Protein AF-A0A535QJZ4-F1 (afdb_monomer_lite)

Radius of gyration: 17.64 Å; chains: 1; bounding box: 44×34×49 Å

Secondary structure (DSSP, 8-state):
-HHHHHHHHHHHHHH-HHHHHHHHH-HHHHHTTS---HHHHHHHHSTT-EEEETTTEEEEE---SHHHHHHHHHTT--EEEE-SSS----GGGGGSEEEE---PPPTTTS-PPPPHHHHHHHHHHHHHHHHTT--EEEEESSSSHHHHHHHHHHHHHTT--HHHHHHHHHHHSTT-S-SHHHHHHHHHHHHHHTTT-PPP----

Structure (mmCIF, N/CA/C/O backbone):
data_AF-A0A535QJZ4-F1
#
_entry.id   AF-A0A535QJZ4-F1
#
loop_
_atom_site.group_PDB
_atom_site.id
_atom_site.type_symbol
_atom_site.label_atom_id
_atom_site.label_alt_id
_atom_site.label_comp_id
_atom_site.label_asym_id
_atom_site.label_entity_id
_atom_site.label_seq_id
_atom_site.pdbx_PDB_ins_code
_atom_site.Cartn_x
_atom_site.Cartn_y
_atom_site.Cartn_z
_atom_site.occupancy
_atom_site.B_iso_or_equiv
_atom_site.auth_seq_id
_atom_site.auth_comp_id
_atom_site.auth_asym_id
_atom_site.auth_atom_id
_atom_site.pdbx_PDB_model_num
ATOM 1 N N . MET A 1 1 ? -0.412 -17.606 -25.429 1.00 49.12 1 MET A N 1
ATOM 2 C CA . MET A 1 1 ? 1.041 -17.884 -25.470 1.00 49.12 1 MET A CA 1
ATOM 3 C C . MET A 1 1 ? 1.863 -16.915 -24.596 1.00 49.12 1 MET A C 1
ATOM 5 O O . MET A 1 1 ? 3.079 -17.018 -24.611 1.00 49.12 1 MET A O 1
ATOM 9 N N . SER A 1 2 ? 1.248 -16.051 -23.767 1.00 57.81 2 SER A N 1
ATOM 10 C CA . SER A 1 2 ? 1.956 -15.009 -22.990 1.00 57.81 2 SER A CA 1
ATOM 11 C C . SER A 1 2 ? 2.653 -15.505 -21.708 1.00 57.81 2 SER A C 1
ATOM 13 O O . SER A 1 2 ? 3.676 -14.960 -21.296 1.00 57.81 2 SER A O 1
ATOM 15 N N . GLY A 1 3 ? 2.167 -16.602 -21.112 1.00 65.38 3 GLY A N 1
ATOM 16 C CA . GLY A 1 3 ? 2.659 -17.083 -19.817 1.00 65.38 3 GLY A CA 1
ATOM 17 C C . GLY A 1 3 ? 4.123 -17.544 -19.794 1.00 65.38 3 GLY A C 1
ATOM 18 O O . GLY A 1 3 ? 4.751 -17.471 -18.742 1.00 65.38 3 GLY A O 1
ATOM 19 N N . SER A 1 4 ? 4.703 -17.987 -20.919 1.00 80.69 4 SER A N 1
ATOM 20 C CA . SER A 1 4 ? 6.109 -18.429 -20.954 1.00 80.69 4 SER A CA 1
ATOM 21 C C . SER A 1 4 ? 7.089 -17.254 -20.948 1.00 80.69 4 SER A C 1
ATOM 23 O O . SER A 1 4 ? 8.064 -17.280 -20.199 1.00 80.69 4 SER A O 1
ATOM 25 N N . VAL A 1 5 ? 6.800 -16.198 -21.718 1.00 89.12 5 VAL A N 1
ATOM 26 C CA . VAL A 1 5 ? 7.641 -14.991 -21.821 1.00 89.12 5 VAL A CA 1
ATOM 27 C C . VAL A 1 5 ? 7.692 -14.254 -20.484 1.00 89.12 5 VAL A C 1
ATOM 29 O O . VAL A 1 5 ? 8.757 -13.825 -20.041 1.00 89.12 5 VAL A O 1
ATOM 32 N N . PHE A 1 6 ? 6.551 -14.152 -19.801 1.00 90.00 6 PHE A N 1
ATOM 33 C CA . PHE A 1 6 ? 6.467 -13.527 -18.485 1.00 90.00 6 PHE A CA 1
ATOM 34 C C . PHE A 1 6 ? 7.336 -14.234 -17.432 1.00 90.00 6 PHE A C 1
ATOM 36 O O . PHE A 1 6 ? 8.078 -13.579 -16.694 1.00 90.00 6 PHE A O 1
ATOM 43 N N . GLN A 1 7 ? 7.281 -15.570 -17.372 1.00 90.19 7 GLN A N 1
ATOM 44 C CA . GLN A 1 7 ? 8.080 -16.345 -16.416 1.00 90.19 7 GLN A CA 1
ATOM 45 C C . GLN A 1 7 ? 9.576 -16.277 -16.731 1.00 90.19 7 GLN A C 1
ATOM 47 O O . GLN A 1 7 ? 10.389 -16.104 -15.821 1.00 90.19 7 GLN A O 1
ATOM 52 N N . GLU A 1 8 ? 9.945 -16.336 -18.013 1.00 91.44 8 GLU A N 1
ATOM 53 C CA . GLU A 1 8 ? 11.333 -16.164 -18.439 1.00 91.44 8 GLU A CA 1
ATOM 54 C C . GLU A 1 8 ? 11.870 -14.785 -18.035 1.00 91.44 8 GLU A C 1
ATOM 56 O O . GLU A 1 8 ? 12.947 -14.682 -17.447 1.00 91.44 8 GLU A O 1
ATOM 61 N N . LEU A 1 9 ? 11.107 -13.716 -18.273 1.00 91.75 9 LEU A N 1
ATOM 62 C CA . LEU A 1 9 ? 11.499 -12.362 -17.884 1.00 91.75 9 LEU A CA 1
ATOM 63 C C . LEU A 1 9 ? 11.679 -12.207 -16.377 1.00 91.75 9 LEU A C 1
ATOM 65 O O . LEU A 1 9 ? 12.650 -11.583 -15.945 1.00 91.75 9 LEU A O 1
ATOM 69 N N . LYS A 1 10 ? 10.790 -12.798 -15.570 1.00 89.31 10 LYS A N 1
ATOM 70 C CA . LYS A 1 10 ? 10.936 -12.811 -14.108 1.00 89.31 10 LYS A CA 1
ATOM 71 C C . LYS A 1 10 ? 12.220 -13.507 -13.670 1.00 89.31 10 LYS A C 1
ATOM 73 O O . LYS A 1 10 ? 12.937 -12.980 -12.821 1.00 89.31 10 LYS A O 1
ATOM 78 N N . MET A 1 11 ? 12.537 -14.649 -14.274 1.00 91.19 11 MET A N 1
ATOM 79 C CA . MET A 1 11 ? 13.778 -15.375 -14.004 1.00 91.19 11 MET A CA 1
ATOM 80 C C . MET A 1 11 ? 15.005 -14.548 -14.414 1.00 91.19 11 MET A C 1
ATOM 82 O O . MET A 1 11 ? 15.942 -14.373 -13.635 1.00 91.19 11 MET A O 1
ATOM 86 N N . ARG A 1 12 ? 14.981 -13.954 -15.611 1.00 92.00 12 ARG A N 1
ATOM 87 C CA . ARG A 1 12 ? 16.067 -13.103 -16.111 1.00 92.00 12 ARG A CA 1
ATOM 88 C C . ARG A 1 12 ? 16.263 -11.849 -15.269 1.00 92.00 12 ARG A C 1
ATOM 90 O O . ARG A 1 12 ? 17.400 -11.472 -15.038 1.00 92.00 12 ARG A O 1
ATOM 97 N N . ALA A 1 13 ? 15.210 -11.227 -14.747 1.00 90.31 13 ALA A N 1
ATOM 98 C CA . ALA A 1 13 ? 15.346 -10.072 -13.856 1.00 90.31 13 ALA A CA 1
ATOM 99 C C . ALA A 1 13 ? 16.157 -10.394 -12.580 1.00 90.31 13 ALA A C 1
ATOM 101 O O . ALA A 1 13 ? 16.856 -9.527 -12.045 1.00 90.31 13 ALA A O 1
ATOM 102 N N . GLN A 1 14 ? 16.106 -11.649 -12.116 1.00 89.12 14 GLN A N 1
ATOM 103 C CA . GLN A 1 14 ? 16.897 -12.127 -10.979 1.00 89.12 14 GLN A CA 1
ATOM 104 C C . GLN A 1 14 ? 18.351 -12.407 -11.383 1.00 89.12 14 GLN A C 1
ATOM 106 O O . GLN A 1 14 ? 19.275 -11.965 -10.698 1.00 89.12 14 GLN A O 1
ATOM 111 N N . LEU A 1 15 ? 18.559 -13.085 -12.514 1.00 92.50 15 LEU A N 1
ATOM 112 C CA . LEU A 1 15 ? 19.866 -13.621 -12.915 1.00 92.50 15 LEU A CA 1
ATOM 113 C C . LEU A 1 15 ? 20.719 -12.667 -13.768 1.00 92.50 15 LEU A C 1
ATOM 115 O O . LEU A 1 15 ? 21.942 -12.730 -13.706 1.00 92.50 15 LEU A O 1
ATOM 119 N N . ASP A 1 16 ? 20.098 -11.780 -14.548 1.00 95.25 16 ASP A N 1
ATOM 120 C CA . ASP A 1 16 ? 20.746 -10.904 -15.530 1.00 95.25 16 ASP A CA 1
ATOM 121 C C . ASP A 1 16 ? 20.774 -9.441 -15.028 1.00 95.25 16 ASP A C 1
ATOM 123 O O . ASP A 1 16 ? 19.743 -8.751 -15.010 1.00 95.25 16 ASP A O 1
ATOM 127 N N . PRO A 1 17 ? 21.953 -8.913 -14.63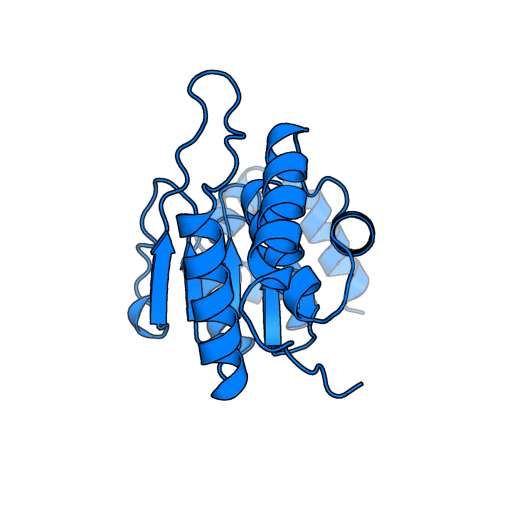7 1.00 93.62 17 PRO A N 1
ATOM 128 C CA . PRO A 1 17 ? 22.091 -7.537 -14.161 1.00 93.62 17 PRO A CA 1
ATOM 129 C C . PRO A 1 17 ? 21.729 -6.473 -15.205 1.00 93.62 17 PRO A C 1
ATOM 131 O O . PRO A 1 17 ? 21.396 -5.345 -14.840 1.00 93.62 17 PRO A O 1
ATOM 134 N N . VAL A 1 18 ? 21.813 -6.780 -16.504 1.00 94.81 18 VAL A N 1
ATOM 135 C CA . VAL A 1 18 ? 21.413 -5.847 -17.566 1.00 94.81 18 VAL A CA 1
ATOM 136 C C . VAL A 1 18 ? 19.899 -5.713 -17.577 1.00 94.81 18 VAL A C 1
ATOM 138 O O . VAL A 1 18 ? 19.400 -4.590 -17.533 1.00 94.81 18 VAL A O 1
ATOM 141 N N . VAL A 1 19 ? 19.172 -6.833 -17.565 1.00 93.62 19 VAL A N 1
ATOM 142 C CA . VAL A 1 19 ? 17.700 -6.833 -17.495 1.00 93.62 19 VAL A CA 1
ATOM 143 C C . VAL A 1 19 ? 17.226 -6.098 -16.244 1.00 93.62 19 VAL A C 1
ATOM 145 O O . VAL A 1 19 ? 16.377 -5.214 -16.337 1.00 93.62 19 VAL A O 1
ATOM 148 N N . ARG A 1 20 ? 17.837 -6.378 -15.088 1.00 93.25 20 ARG A N 1
ATOM 149 C CA . ARG A 1 20 ? 17.513 -5.704 -13.823 1.00 93.25 20 ARG A CA 1
ATOM 150 C C . ARG A 1 20 ? 17.698 -4.188 -13.893 1.00 93.25 20 ARG A C 1
ATOM 152 O O . ARG A 1 20 ? 16.821 -3.450 -13.459 1.00 93.25 20 ARG A O 1
ATOM 159 N N . ARG A 1 21 ? 18.814 -3.715 -14.463 1.00 93.56 21 ARG A N 1
ATOM 160 C CA . ARG A 1 21 ? 19.070 -2.273 -14.631 1.00 93.56 21 ARG A CA 1
ATOM 161 C C . ARG A 1 21 ? 18.058 -1.609 -15.559 1.00 93.56 21 ARG A C 1
ATOM 163 O O . ARG A 1 21 ? 17.610 -0.512 -15.255 1.00 93.56 21 ARG A O 1
ATOM 170 N N . LYS A 1 22 ? 17.672 -2.269 -16.654 1.00 94.44 22 LYS A N 1
ATOM 171 C CA . LYS A 1 22 ? 16.646 -1.747 -17.570 1.00 94.44 22 LYS A CA 1
ATOM 172 C C . LYS A 1 22 ? 15.279 -1.646 -16.894 1.00 94.44 22 LYS A C 1
ATOM 174 O O . LYS A 1 22 ? 14.633 -0.613 -17.001 1.00 94.44 22 LYS A O 1
ATOM 179 N N . LEU A 1 23 ? 14.879 -2.676 -16.147 1.00 93.31 23 LEU A N 1
ATOM 180 C CA . LEU A 1 23 ? 13.628 -2.674 -15.382 1.00 93.31 23 LEU A CA 1
ATOM 181 C C . LEU A 1 23 ? 13.609 -1.639 -14.251 1.00 93.31 23 LEU A C 1
ATOM 183 O O . LEU A 1 23 ? 12.548 -1.127 -13.925 1.00 93.31 23 LEU A O 1
ATOM 187 N N . ALA A 1 24 ? 14.760 -1.313 -13.666 1.00 89.88 24 ALA A N 1
ATOM 188 C CA . ALA A 1 24 ? 14.852 -0.266 -12.652 1.00 89.88 24 ALA A CA 1
ATOM 189 C C . ALA A 1 24 ? 14.821 1.157 -13.240 1.00 89.88 24 ALA A C 1
ATOM 191 O O . ALA A 1 24 ? 14.482 2.090 -12.523 1.00 89.88 24 ALA A O 1
ATOM 192 N N . ALA A 1 25 ? 15.195 1.332 -14.511 1.00 91.19 25 ALA A N 1
ATOM 193 C CA . ALA A 1 25 ? 15.325 2.648 -15.136 1.00 91.19 25 ALA A CA 1
ATOM 194 C C . ALA A 1 25 ? 14.136 3.027 -16.037 1.00 91.19 25 ALA A C 1
ATOM 196 O O . ALA A 1 25 ? 13.722 4.179 -16.030 1.00 91.19 25 ALA A O 1
ATOM 197 N N . TYR A 1 26 ? 13.614 2.086 -16.829 1.00 93.06 26 TYR A N 1
ATOM 198 C CA . TYR A 1 26 ? 12.569 2.328 -17.837 1.00 93.06 26 TYR A CA 1
ATOM 199 C C . TYR A 1 26 ? 11.754 1.049 -18.124 1.00 93.06 26 TYR A C 1
ATOM 201 O O . TYR A 1 26 ? 11.782 0.513 -19.242 1.00 93.06 26 TYR A O 1
ATOM 209 N N . PRO A 1 27 ? 11.072 0.468 -17.119 1.00 94.44 27 PRO A N 1
ATOM 210 C CA . PRO A 1 27 ? 10.454 -0.844 -17.262 1.00 94.44 27 PRO A CA 1
ATOM 211 C C . PRO A 1 27 ? 9.425 -0.930 -18.397 1.00 94.44 27 PRO A C 1
ATOM 213 O O . PRO A 1 27 ? 9.482 -1.895 -19.152 1.00 94.44 27 PRO A O 1
ATOM 216 N N . LEU A 1 28 ? 8.535 0.044 -18.604 1.00 95.56 28 LEU A N 1
ATOM 217 C CA . LEU A 1 28 ? 7.536 -0.011 -19.680 1.00 95.56 28 LEU A CA 1
ATOM 218 C C . LEU A 1 28 ? 8.183 0.041 -21.066 1.00 95.56 28 LEU A C 1
ATOM 220 O O . LEU A 1 28 ? 7.820 -0.755 -21.934 1.00 95.56 28 LEU A O 1
ATOM 224 N N . GLN A 1 29 ? 9.178 0.911 -21.265 1.00 96.06 29 GLN A N 1
ATOM 225 C CA . GLN A 1 29 ? 9.926 0.974 -22.525 1.00 96.06 29 GLN A CA 1
ATOM 226 C C . GLN A 1 29 ? 10.652 -0.346 -22.805 1.00 96.06 29 GLN A C 1
ATOM 228 O O . GLN A 1 29 ? 10.655 -0.841 -23.932 1.00 96.06 29 GLN A O 1
ATOM 233 N N . PHE A 1 30 ? 11.265 -0.944 -21.781 1.00 95.62 30 PHE A N 1
ATOM 234 C CA . PHE A 1 30 ? 11.939 -2.228 -21.927 1.00 95.62 30 PHE A CA 1
ATOM 235 C C . PHE A 1 30 ? 10.949 -3.357 -22.246 1.00 95.62 30 PHE A C 1
ATOM 237 O O . PHE A 1 30 ? 11.184 -4.136 -23.174 1.00 95.62 30 PHE A O 1
ATOM 244 N N . LEU A 1 31 ? 9.828 -3.412 -21.521 1.00 95.56 31 LEU A N 1
ATOM 245 C CA . LEU A 1 31 ? 8.786 -4.429 -21.660 1.00 95.56 31 LEU A CA 1
ATOM 246 C C . LEU A 1 31 ? 7.986 -4.308 -22.965 1.00 95.56 31 LEU A C 1
ATOM 248 O O . LEU A 1 31 ? 7.346 -5.276 -23.366 1.00 95.56 31 LEU A O 1
ATOM 252 N N . ALA A 1 32 ? 8.037 -3.167 -23.660 1.00 94.31 32 ALA A N 1
ATOM 253 C CA . ALA A 1 32 ? 7.413 -2.988 -24.974 1.00 94.31 32 ALA A CA 1
ATOM 254 C C . ALA A 1 32 ? 7.974 -3.936 -26.052 1.00 94.31 32 ALA A C 1
ATOM 256 O O . ALA A 1 32 ? 7.303 -4.193 -27.046 1.00 94.31 32 ALA A O 1
ATOM 257 N N . ASN A 1 33 ? 9.172 -4.491 -25.839 1.00 93.62 33 ASN A N 1
ATOM 258 C CA . ASN A 1 33 ? 9.803 -5.453 -26.748 1.00 93.62 33 ASN A CA 1
ATOM 259 C C . ASN A 1 33 ? 9.307 -6.898 -26.558 1.00 93.62 33 ASN A C 1
ATOM 261 O O . ASN A 1 33 ? 9.819 -7.808 -27.206 1.00 93.62 33 ASN A O 1
ATOM 265 N N . PHE A 1 34 ? 8.359 -7.122 -25.647 1.00 93.50 34 PHE A N 1
ATOM 266 C CA . PHE A 1 34 ? 7.855 -8.442 -25.292 1.00 93.50 34 PHE A CA 1
ATOM 267 C C . PHE A 1 34 ? 6.333 -8.483 -25.447 1.00 93.50 34 PHE A C 1
ATOM 269 O O . PHE A 1 34 ? 5.635 -7.526 -25.098 1.00 93.50 34 PHE A O 1
ATOM 276 N N . ASP A 1 35 ? 5.821 -9.609 -25.944 1.00 94.00 35 ASP A N 1
ATOM 277 C CA . ASP A 1 35 ? 4.384 -9.874 -26.040 1.00 94.00 35 ASP A CA 1
ATOM 278 C C . ASP A 1 35 ? 3.820 -10.206 -24.650 1.00 94.00 35 ASP A C 1
ATOM 280 O O . ASP A 1 35 ? 3.748 -11.362 -24.232 1.00 94.00 35 ASP A O 1
ATOM 284 N N . LEU A 1 36 ? 3.518 -9.148 -23.897 1.00 94.50 36 LEU A N 1
ATOM 285 C CA . LEU A 1 36 ? 2.963 -9.199 -22.550 1.00 94.50 36 LEU A CA 1
ATOM 286 C C . LEU A 1 36 ? 1.646 -8.430 -22.502 1.00 94.50 36 LEU A C 1
ATOM 288 O O . LEU A 1 36 ? 1.552 -7.291 -22.978 1.00 94.50 36 LEU A O 1
ATOM 292 N N . SER A 1 37 ? 0.666 -9.024 -21.833 1.00 95.12 37 SER A N 1
ATOM 293 C CA . SER A 1 37 ? -0.566 -8.354 -21.429 1.00 95.12 37 SER A CA 1
ATOM 294 C C . SER A 1 37 ? -0.288 -7.181 -20.484 1.00 95.12 37 SER A C 1
ATOM 296 O O . SER A 1 37 ? 0.787 -7.057 -19.885 1.00 95.12 37 SER A O 1
ATOM 298 N N . PHE A 1 38 ? -1.288 -6.314 -20.316 1.00 94.62 38 PHE A N 1
ATOM 299 C CA . PHE A 1 38 ? -1.223 -5.236 -19.332 1.00 94.62 38 PHE A CA 1
ATOM 300 C C . PHE A 1 38 ? -0.954 -5.772 -17.917 1.00 94.62 38 PHE A C 1
ATOM 302 O O . PHE A 1 38 ? -0.065 -5.266 -17.236 1.00 94.62 38 PHE A O 1
ATOM 309 N N . ASP A 1 39 ? -1.645 -6.838 -17.505 1.00 94.00 39 ASP A N 1
ATOM 310 C CA . ASP A 1 39 ? -1.507 -7.401 -16.159 1.00 94.00 39 ASP A CA 1
ATOM 311 C C . ASP A 1 39 ? -0.117 -7.982 -15.893 1.00 94.00 39 ASP A C 1
ATOM 313 O O . ASP A 1 39 ? 0.417 -7.827 -14.791 1.00 94.00 39 ASP A O 1
ATOM 317 N N . GLU A 1 40 ? 0.494 -8.616 -16.895 1.00 95.25 40 GLU A N 1
ATOM 318 C CA . GLU A 1 40 ? 1.872 -9.109 -16.816 1.00 95.25 40 GLU A CA 1
ATOM 319 C C . GLU A 1 40 ? 2.863 -7.941 -16.685 1.00 95.25 40 GLU A C 1
ATOM 321 O O . GLU A 1 40 ? 3.737 -7.970 -15.816 1.00 95.25 40 GLU A O 1
ATOM 326 N N . LYS A 1 41 ? 2.700 -6.865 -17.469 1.00 95.69 41 LYS A N 1
ATOM 327 C CA . LYS A 1 41 ? 3.533 -5.655 -17.333 1.00 95.69 41 LYS A CA 1
ATOM 328 C C . LYS A 1 41 ? 3.353 -5.006 -15.961 1.00 95.69 41 LYS A C 1
ATOM 330 O O . LYS A 1 41 ? 4.343 -4.727 -15.287 1.00 95.69 41 LYS A O 1
ATOM 335 N N . ARG A 1 42 ? 2.109 -4.844 -15.501 1.00 95.69 42 ARG A N 1
ATOM 336 C CA . ARG A 1 42 ? 1.770 -4.302 -14.177 1.00 95.69 42 ARG A CA 1
ATOM 337 C C . ARG A 1 42 ? 2.427 -5.104 -13.056 1.00 95.69 42 ARG A C 1
ATOM 339 O O . ARG A 1 42 ? 2.969 -4.506 -12.138 1.00 95.69 42 ARG A O 1
ATOM 346 N N . GLN A 1 43 ? 2.438 -6.436 -13.129 1.00 94.62 43 GLN A N 1
ATOM 347 C CA . GLN A 1 43 ? 3.102 -7.274 -12.120 1.00 94.62 43 GLN A CA 1
ATOM 348 C C . GLN A 1 43 ? 4.616 -7.051 -12.023 1.00 94.62 43 GLN A C 1
ATOM 350 O O . GLN A 1 43 ? 5.192 -7.298 -10.963 1.00 94.62 43 GLN A O 1
ATOM 355 N N . ILE A 1 44 ? 5.263 -6.641 -13.116 1.00 94.06 44 ILE A N 1
ATOM 356 C CA . ILE A 1 44 ? 6.699 -6.339 -13.136 1.00 94.06 44 ILE A CA 1
ATOM 357 C C . ILE A 1 44 ? 6.955 -4.910 -12.656 1.00 94.06 44 ILE A C 1
ATOM 359 O O . ILE A 1 44 ? 7.866 -4.696 -11.864 1.00 94.06 44 ILE A O 1
ATOM 363 N N . VAL A 1 45 ? 6.154 -3.950 -13.123 1.00 95.81 45 VAL A N 1
ATOM 364 C CA . VAL A 1 45 ? 6.311 -2.519 -12.811 1.00 95.81 45 VAL A CA 1
ATOM 365 C C . VAL A 1 45 ? 5.894 -2.198 -11.371 1.00 95.81 45 VAL A C 1
ATOM 367 O O . VAL A 1 45 ? 6.548 -1.405 -10.702 1.00 95.81 45 VAL A O 1
ATOM 370 N N . LEU A 1 46 ? 4.825 -2.831 -10.879 1.00 96.19 46 LEU A N 1
ATOM 371 C CA . LEU A 1 46 ? 4.283 -2.677 -9.527 1.00 96.19 46 LEU A CA 1
ATOM 372 C C . LEU A 1 46 ? 4.387 -4.001 -8.749 1.00 96.19 46 LEU A C 1
ATOM 374 O O . LEU A 1 46 ? 3.368 -4.651 -8.469 1.00 96.19 46 LEU A O 1
ATOM 378 N N . PRO A 1 47 ? 5.608 -4.446 -8.398 1.00 92.62 47 PRO A N 1
ATOM 379 C CA . PRO A 1 47 ? 5.780 -5.677 -7.645 1.00 92.62 47 PRO A CA 1
ATOM 380 C C . PRO A 1 47 ? 5.073 -5.563 -6.290 1.00 92.62 47 PRO A C 1
ATOM 382 O O . PRO A 1 47 ? 5.133 -4.536 -5.619 1.00 92.62 47 PRO A O 1
ATOM 385 N N . HIS A 1 48 ? 4.398 -6.636 -5.877 1.00 94.62 48 HIS A N 1
ATOM 386 C CA . HIS A 1 48 ? 3.623 -6.689 -4.631 1.00 94.62 48 HIS A CA 1
ATOM 387 C C . HIS A 1 48 ? 2.500 -5.643 -4.510 1.00 94.62 48 HIS A C 1
ATOM 389 O O . HIS A 1 48 ? 2.058 -5.363 -3.395 1.00 94.62 48 HIS A O 1
ATOM 395 N N . PHE A 1 49 ? 1.994 -5.088 -5.614 1.00 97.69 49 PHE A N 1
ATOM 396 C CA . PHE A 1 49 ? 0.707 -4.393 -5.601 1.00 97.69 49 PHE A CA 1
ATOM 397 C C . PHE A 1 49 ? -0.434 -5.393 -5.389 1.00 97.69 49 PHE A C 1
ATOM 399 O O . PHE A 1 49 ? -0.506 -6.403 -6.099 1.00 97.69 49 PHE A O 1
ATOM 406 N N . SER A 1 50 ? -1.357 -5.080 -4.480 1.00 97.50 50 SER A N 1
ATOM 407 C CA . SER A 1 50 ? -2.633 -5.791 -4.349 1.00 97.50 50 SER A CA 1
ATOM 408 C C . SER A 1 50 ? -3.780 -4.822 -4.101 1.00 97.50 50 SER A C 1
ATOM 410 O O . SER A 1 50 ? -3.651 -3.904 -3.287 1.00 97.50 50 SER A O 1
ATOM 412 N N . TRP A 1 51 ? -4.926 -5.090 -4.717 1.00 98.12 51 TRP A N 1
ATOM 413 C CA . TRP A 1 51 ? -6.188 -4.545 -4.241 1.00 98.12 51 TRP A CA 1
ATOM 414 C C . TRP A 1 51 ? -6.541 -5.175 -2.893 1.00 98.12 51 TRP A C 1
ATOM 416 O O . TRP A 1 51 ? -6.435 -6.384 -2.716 1.00 98.12 51 TRP A O 1
ATOM 426 N N . ILE A 1 52 ? -6.902 -4.328 -1.936 1.00 97.62 52 ILE A N 1
ATOM 427 C CA . ILE A 1 52 ? -7.530 -4.691 -0.663 1.00 97.62 52 ILE A CA 1
ATOM 428 C C . ILE A 1 52 ? -9.045 -4.724 -0.851 1.00 97.62 52 ILE A C 1
ATOM 430 O O . ILE A 1 52 ? -9.704 -5.670 -0.441 1.00 97.62 52 ILE A O 1
ATOM 434 N N . LEU A 1 53 ? -9.568 -3.691 -1.512 1.00 97.00 53 LEU A N 1
ATOM 435 C CA . LEU A 1 53 ? -10.920 -3.629 -2.047 1.00 97.00 53 LEU A CA 1
ATOM 436 C C . LEU A 1 53 ? -10.785 -3.360 -3.545 1.00 97.00 53 LEU A C 1
ATOM 438 O O . LEU A 1 53 ? -10.178 -2.355 -3.928 1.00 97.00 53 LEU A O 1
ATOM 442 N N . GLU A 1 54 ? -11.293 -4.273 -4.372 1.00 97.25 54 GLU A N 1
ATOM 443 C CA . GLU A 1 54 ? -11.105 -4.247 -5.828 1.00 97.25 54 GLU A CA 1
ATOM 444 C C . GLU A 1 54 ? -11.534 -2.899 -6.423 1.00 97.25 54 GLU A C 1
ATOM 446 O O . GLU A 1 54 ? -12.637 -2.419 -6.170 1.00 97.25 54 GLU A O 1
ATOM 451 N N . GLY A 1 55 ? -10.627 -2.257 -7.166 1.00 97.62 55 GLY A N 1
ATOM 452 C CA . GLY A 1 55 ? -10.856 -0.948 -7.785 1.00 97.62 55 GLY A CA 1
ATOM 453 C C . GLY A 1 55 ? -11.020 0.232 -6.817 1.00 97.62 55 GLY A C 1
ATOM 454 O O . GLY A 1 55 ? -11.278 1.340 -7.276 1.00 97.62 55 GLY A O 1
ATOM 455 N N . MET A 1 56 ? -10.877 0.035 -5.502 1.00 98.25 56 MET A N 1
ATOM 456 C CA . MET A 1 56 ? -11.156 1.060 -4.487 1.00 98.25 56 MET A CA 1
ATOM 457 C C . MET A 1 56 ? -9.951 1.363 -3.601 1.00 98.25 56 MET A C 1
ATOM 459 O O . MET A 1 56 ? -9.554 2.516 -3.472 1.00 98.25 56 MET A O 1
ATOM 463 N N . LEU A 1 57 ? -9.360 0.348 -2.974 1.00 98.75 57 LEU A N 1
ATOM 464 C CA . LEU A 1 57 ? -8.264 0.519 -2.023 1.00 98.75 57 LEU A CA 1
ATOM 465 C C . LEU A 1 57 ? -7.175 -0.492 -2.335 1.00 98.75 57 LEU A C 1
ATOM 467 O O . LEU A 1 57 ? -7.446 -1.689 -2.343 1.00 98.75 57 LEU A O 1
ATOM 471 N N . ALA A 1 58 ? -5.949 -0.033 -2.547 1.00 98.75 58 ALA A N 1
ATOM 472 C CA . ALA A 1 58 ? -4.804 -0.889 -2.818 1.00 98.75 58 ALA A CA 1
ATOM 473 C C . ALA A 1 58 ? -3.607 -0.584 -1.910 1.00 98.75 58 ALA A C 1
ATOM 475 O O . ALA A 1 58 ? -3.508 0.464 -1.270 1.00 98.75 58 ALA A O 1
ATOM 476 N N . ALA A 1 59 ? -2.679 -1.536 -1.874 1.00 98.56 59 ALA A N 1
ATOM 477 C CA . ALA A 1 59 ? -1.417 -1.448 -1.157 1.00 98.56 59 ALA A CA 1
ATOM 478 C C . ALA A 1 59 ? -0.248 -1.821 -2.074 1.00 98.56 59 ALA A C 1
ATOM 480 O O . ALA A 1 59 ? -0.350 -2.768 -2.859 1.00 98.56 59 ALA A O 1
ATOM 481 N N . LEU A 1 60 ? 0.882 -1.123 -1.934 1.00 97.62 60 LEU A N 1
ATOM 482 C CA . LEU A 1 60 ? 2.128 -1.433 -2.643 1.00 97.62 60 LEU A CA 1
ATOM 483 C C . LEU A 1 60 ? 3.387 -1.052 -1.829 1.00 97.62 60 LEU A C 1
ATOM 485 O O . LEU A 1 60 ? 3.286 -0.311 -0.847 1.00 97.62 60 LEU A O 1
ATOM 489 N N . PRO A 1 61 ? 4.579 -1.557 -2.200 1.00 95.81 61 PRO A N 1
ATOM 490 C CA . PRO A 1 61 ? 5.870 -0.987 -1.799 1.00 95.81 61 PRO A CA 1
ATOM 491 C C . PRO A 1 61 ? 6.120 0.382 -2.442 1.00 95.81 61 PRO A C 1
ATOM 493 O O . PRO A 1 61 ? 5.414 0.762 -3.365 1.00 95.81 61 PRO A O 1
ATOM 496 N N . PHE A 1 62 ? 7.155 1.103 -2.010 1.00 94.81 62 PHE A N 1
ATOM 497 C CA . PHE A 1 62 ? 7.464 2.426 -2.560 1.00 94.81 62 PHE A CA 1
ATOM 498 C C . PHE A 1 62 ? 7.582 2.390 -4.105 1.00 94.81 62 PHE A C 1
ATOM 500 O O . PHE A 1 62 ? 8.395 1.612 -4.619 1.00 94.81 62 PHE A O 1
ATOM 507 N N . PRO A 1 63 ? 6.788 3.190 -4.848 1.00 94.06 63 PRO A N 1
ATOM 508 C CA . PRO A 1 63 ? 6.818 3.227 -6.310 1.00 94.06 63 PRO A CA 1
ATOM 509 C C . PRO A 1 63 ? 8.087 3.935 -6.810 1.00 94.06 63 PRO A C 1
ATOM 511 O O . PRO A 1 63 ? 8.112 5.134 -7.058 1.00 94.06 63 PRO A O 1
ATOM 514 N N . SER A 1 64 ? 9.170 3.172 -6.960 1.00 88.19 64 SER A N 1
ATOM 515 C CA . SER A 1 64 ? 10.519 3.703 -7.198 1.00 88.19 64 SER A CA 1
ATOM 516 C C . SER A 1 64 ? 10.838 4.090 -8.648 1.00 88.19 64 SER A C 1
ATOM 518 O O . SER A 1 64 ? 11.996 4.364 -8.948 1.00 88.19 64 SER A O 1
ATOM 520 N N . THR A 1 65 ? 9.876 4.024 -9.569 1.00 92.06 65 THR A N 1
ATOM 521 C CA . THR A 1 65 ? 10.089 4.338 -10.994 1.00 92.06 65 THR A CA 1
ATOM 522 C C . THR A 1 65 ? 8.978 5.247 -11.496 1.00 92.06 65 THR A C 1
ATOM 524 O O . THR A 1 65 ? 7.845 5.135 -11.035 1.00 92.06 65 THR A O 1
ATOM 527 N N . GLU A 1 66 ? 9.264 6.112 -12.468 1.00 93.06 66 GLU A N 1
ATOM 528 C CA . GLU A 1 66 ? 8.240 6.971 -13.086 1.00 93.06 66 GLU A CA 1
ATOM 529 C C . GLU A 1 66 ? 7.109 6.142 -13.716 1.00 93.06 66 GLU A C 1
ATOM 531 O O . GLU A 1 66 ? 5.926 6.446 -13.554 1.00 93.06 66 GLU A O 1
ATOM 536 N N . ASP A 1 67 ? 7.472 5.023 -14.345 1.00 95.88 67 ASP A N 1
ATOM 537 C CA . ASP A 1 67 ? 6.543 4.060 -14.936 1.00 95.88 67 ASP A CA 1
ATOM 538 C C . ASP A 1 67 ? 5.573 3.446 -13.912 1.00 95.88 67 ASP A C 1
ATOM 540 O O . ASP A 1 67 ? 4.452 3.081 -14.272 1.00 95.88 67 ASP A O 1
ATOM 544 N N . ALA A 1 68 ? 5.947 3.365 -12.629 1.00 96.62 68 ALA A N 1
ATOM 545 C CA . ALA A 1 68 ? 5.028 2.938 -11.575 1.00 96.62 68 ALA A CA 1
ATOM 546 C C . ALA A 1 68 ? 3.815 3.871 -11.486 1.00 96.62 68 ALA A C 1
ATOM 548 O O . ALA A 1 68 ? 2.681 3.399 -11.414 1.00 96.62 68 ALA A O 1
ATOM 549 N N . TYR A 1 69 ? 4.030 5.184 -11.575 1.00 97.19 69 TYR A N 1
ATOM 550 C CA . TYR A 1 69 ? 2.955 6.174 -11.548 1.00 97.19 69 TYR A CA 1
ATOM 551 C C . TYR A 1 69 ? 2.107 6.127 -12.820 1.00 97.19 69 TYR A C 1
ATOM 553 O O . TYR A 1 69 ? 0.890 6.281 -12.739 1.00 97.19 69 TYR A O 1
ATOM 561 N N . VAL A 1 70 ? 2.708 5.832 -13.979 1.00 96.94 70 VAL A N 1
ATOM 562 C CA . VAL A 1 70 ? 1.956 5.588 -15.225 1.00 96.94 70 VAL A CA 1
ATOM 563 C C . VAL A 1 70 ? 0.988 4.421 -15.038 1.00 96.94 70 VAL A C 1
ATOM 565 O O . VAL A 1 70 ? -0.200 4.543 -15.336 1.00 96.94 70 VAL A O 1
ATOM 568 N N . VAL A 1 71 ? 1.463 3.302 -14.485 1.00 97.75 71 VAL A N 1
ATOM 569 C CA . VAL A 1 71 ? 0.612 2.129 -14.245 1.00 97.75 71 VAL A CA 1
ATOM 570 C C . VAL A 1 71 ? -0.448 2.414 -13.175 1.00 97.75 71 VAL A C 1
ATOM 572 O O . VAL A 1 71 ? -1.594 2.009 -13.351 1.00 97.75 71 VAL A O 1
ATOM 575 N N . LEU A 1 72 ? -0.127 3.146 -12.101 1.00 98.25 72 LEU A N 1
ATOM 576 C CA . LEU A 1 72 ? -1.123 3.568 -11.102 1.00 98.25 72 LEU A CA 1
ATOM 577 C C . LEU A 1 72 ? -2.233 4.425 -11.731 1.00 98.25 72 LEU A C 1
ATOM 579 O O . LEU A 1 72 ? -3.410 4.208 -11.443 1.00 98.25 72 LEU A O 1
ATOM 583 N N . GLN A 1 73 ? -1.881 5.344 -12.636 1.00 97.44 73 GLN A N 1
ATOM 584 C CA . GLN A 1 73 ? -2.856 6.150 -13.371 1.00 97.44 73 GLN A CA 1
A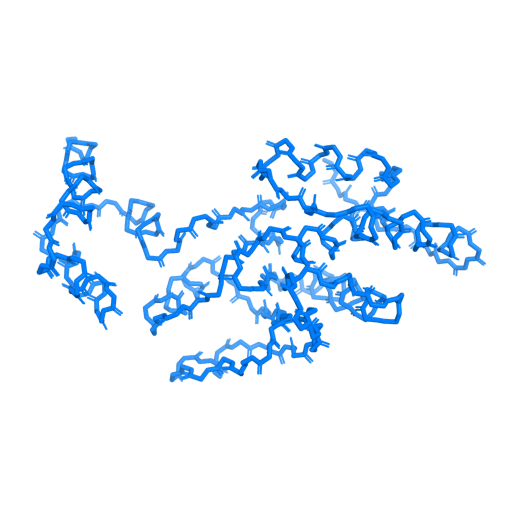TOM 585 C C . GLN A 1 73 ? -3.734 5.279 -14.283 1.00 97.44 73 GLN A C 1
ATOM 587 O O . GLN A 1 73 ? -4.949 5.467 -14.323 1.00 97.44 73 GLN A O 1
ATOM 592 N N . GLN A 1 74 ? -3.142 4.302 -14.981 1.00 97.19 74 GLN A N 1
ATOM 593 C CA . GLN A 1 74 ? -3.868 3.350 -15.834 1.00 97.19 74 GLN A CA 1
ATOM 594 C C . GLN A 1 74 ? -4.819 2.445 -15.037 1.00 97.19 74 GLN A C 1
ATOM 596 O O . GLN A 1 74 ? -5.877 2.081 -15.543 1.00 97.19 74 GLN A O 1
ATOM 601 N N . LEU A 1 75 ? -4.481 2.129 -13.783 1.00 97.88 75 LEU A N 1
ATOM 602 C CA . LEU A 1 75 ? -5.362 1.434 -12.836 1.00 97.88 75 LEU A CA 1
ATOM 603 C C . LEU A 1 75 ? -6.467 2.336 -12.259 1.00 97.88 75 LEU A C 1
ATOM 605 O O . LEU A 1 75 ? -7.304 1.864 -11.495 1.00 97.88 75 LEU A O 1
ATOM 609 N N . GLY A 1 76 ? -6.476 3.627 -12.599 1.00 98.06 76 GLY A N 1
ATOM 610 C CA . GLY A 1 76 ? -7.480 4.582 -12.140 1.00 98.06 76 GLY A CA 1
ATOM 611 C C . GLY A 1 76 ? -7.253 5.117 -10.726 1.00 98.06 76 GLY A C 1
ATOM 612 O O . GLY A 1 76 ? -8.143 5.792 -10.209 1.00 98.06 76 GLY A O 1
ATOM 613 N N . ILE A 1 77 ? -6.088 4.868 -10.113 1.00 98.62 77 ILE A N 1
ATOM 614 C CA . ILE A 1 77 ? -5.736 5.435 -8.803 1.00 98.62 77 ILE A CA 1
ATOM 615 C C . ILE A 1 77 ? -5.789 6.963 -8.873 1.00 98.62 77 ILE A C 1
ATOM 617 O O . ILE A 1 77 ? -5.338 7.572 -9.845 1.00 98.62 77 ILE A O 1
ATOM 621 N N . LYS A 1 78 ? -6.365 7.576 -7.837 1.00 98.69 78 LYS A N 1
ATOM 622 C CA . LYS A 1 78 ? -6.515 9.032 -7.705 1.00 98.69 78 LYS A CA 1
ATOM 623 C C . LYS A 1 78 ? -5.783 9.591 -6.500 1.00 98.69 78 LYS A C 1
ATOM 625 O O . LYS A 1 78 ? -5.300 10.713 -6.573 1.00 98.69 78 LYS A O 1
ATOM 630 N N . VAL A 1 79 ? -5.681 8.811 -5.427 1.00 98.75 79 VAL A N 1
ATOM 631 C CA . VAL A 1 79 ? -5.105 9.265 -4.159 1.00 98.75 79 VAL A CA 1
ATOM 632 C C . VAL A 1 79 ? -3.942 8.368 -3.760 1.00 98.75 79 VAL A C 1
ATOM 634 O O . VAL A 1 79 ? -4.066 7.142 -3.789 1.00 98.75 79 VAL A O 1
ATOM 637 N N . ILE A 1 80 ? -2.828 8.975 -3.355 1.00 98.62 80 ILE A N 1
ATOM 638 C CA . ILE A 1 80 ? -1.647 8.272 -2.842 1.00 98.62 80 ILE A CA 1
ATOM 639 C C . ILE A 1 80 ? -1.430 8.677 -1.385 1.00 98.62 80 ILE A C 1
ATOM 641 O O . ILE A 1 80 ? -1.305 9.859 -1.075 1.00 98.62 80 ILE A O 1
ATOM 645 N N . ILE A 1 81 ? -1.356 7.696 -0.487 1.00 98.62 81 ILE A N 1
ATOM 646 C CA . ILE A 1 81 ? -0.935 7.897 0.902 1.00 98.62 81 ILE A CA 1
ATOM 647 C C . ILE A 1 81 ? 0.474 7.330 1.071 1.00 98.62 81 ILE A C 1
ATOM 649 O O . ILE A 1 81 ? 0.668 6.108 1.112 1.00 98.62 81 ILE A O 1
ATOM 653 N N . ASN A 1 82 ? 1.446 8.228 1.211 1.00 97.50 82 ASN A N 1
ATOM 654 C CA . ASN A 1 82 ? 2.849 7.898 1.422 1.00 97.50 82 ASN A CA 1
ATOM 655 C C . ASN A 1 82 ? 3.181 7.918 2.915 1.00 97.50 82 ASN A C 1
ATOM 657 O O . ASN A 1 82 ? 3.032 8.939 3.588 1.00 97.50 82 ASN A O 1
ATOM 661 N N . LEU A 1 83 ? 3.654 6.783 3.432 1.00 96.88 83 LEU A N 1
ATOM 662 C CA . LEU A 1 83 ? 3.994 6.602 4.847 1.00 96.88 83 LEU A CA 1
ATOM 663 C C . LEU A 1 83 ? 5.501 6.698 5.148 1.00 96.88 83 LEU A C 1
ATOM 665 O O . LEU A 1 83 ? 5.938 6.433 6.273 1.00 96.88 83 LEU A O 1
ATOM 669 N N . THR A 1 84 ? 6.323 6.971 4.134 1.00 92.69 84 THR A N 1
ATOM 670 C CA . THR A 1 84 ? 7.789 6.918 4.210 1.00 92.69 84 THR A CA 1
ATOM 671 C C . THR A 1 84 ? 8.416 8.249 4.625 1.00 92.69 84 THR A C 1
ATOM 673 O O . THR A 1 84 ? 7.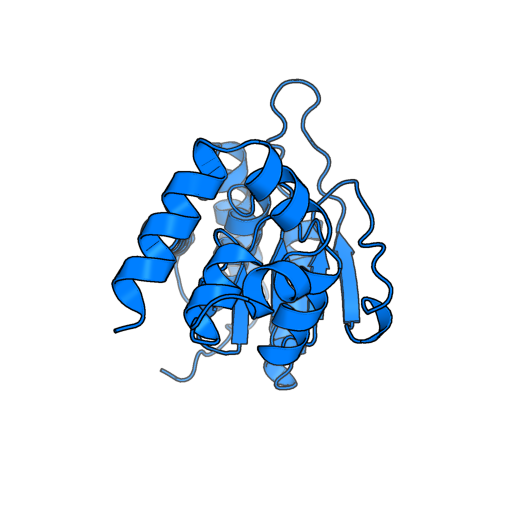739 9.261 4.769 1.00 92.69 84 THR A O 1
ATOM 676 N N . GLY A 1 85 ? 9.739 8.243 4.825 1.00 88.19 85 GLY A N 1
ATOM 677 C CA . GLY A 1 85 ? 10.552 9.457 4.966 1.00 88.19 85 GLY A CA 1
ATOM 678 C C . GLY A 1 85 ? 10.888 10.154 3.649 1.00 88.19 85 GLY A C 1
ATOM 679 O O . GLY A 1 85 ? 11.482 11.226 3.684 1.00 88.19 85 GLY A O 1
ATOM 680 N N . TYR A 1 86 ? 10.539 9.549 2.515 1.00 85.19 86 TYR A N 1
ATOM 681 C CA . TYR A 1 86 ? 10.807 10.068 1.181 1.00 85.19 86 TYR A CA 1
ATOM 682 C C . TYR A 1 86 ? 9.550 10.739 0.641 1.00 85.19 86 TYR A C 1
ATOM 684 O O . TYR A 1 86 ? 8.438 10.340 0.987 1.00 85.19 86 TYR A O 1
ATOM 692 N N . ILE A 1 87 ? 9.732 11.750 -0.198 1.00 85.25 87 ILE A N 1
ATOM 693 C CA . ILE A 1 87 ? 8.640 12.372 -0.946 1.00 85.25 87 ILE A CA 1
ATOM 694 C C . ILE A 1 87 ? 8.554 11.650 -2.290 1.00 85.25 87 ILE A C 1
ATOM 696 O O . ILE A 1 87 ? 9.584 11.276 -2.846 1.00 85.25 87 ILE A O 1
ATOM 700 N N . ASP A 1 88 ? 7.342 11.439 -2.791 1.00 84.06 88 ASP A N 1
ATOM 701 C CA . ASP A 1 88 ? 7.137 10.955 -4.152 1.00 84.06 88 ASP A CA 1
ATOM 702 C C . ASP A 1 88 ? 7.498 12.072 -5.139 1.00 84.06 88 ASP A C 1
ATOM 704 O O . ASP A 1 88 ? 6.838 13.110 -5.192 1.00 84.06 88 ASP A O 1
ATOM 708 N N . ASP A 1 89 ? 8.568 11.879 -5.902 1.00 83.19 89 ASP A N 1
ATOM 709 C CA . ASP A 1 89 ? 9.149 12.877 -6.797 1.00 83.19 89 ASP A CA 1
ATOM 710 C C . ASP A 1 89 ? 9.193 12.376 -8.248 1.00 83.19 89 ASP A C 1
ATOM 712 O O . ASP A 1 89 ? 10.236 12.311 -8.890 1.00 83.19 89 ASP A O 1
ATOM 716 N N . ALA A 1 90 ? 8.025 12.033 -8.796 1.00 86.56 90 ALA A N 1
ATOM 717 C CA . ALA A 1 90 ? 7.878 11.648 -10.200 1.00 86.56 90 ALA A CA 1
ATOM 718 C C . ALA A 1 90 ? 7.172 12.740 -11.023 1.00 86.56 90 ALA A C 1
ATOM 720 O O . ALA A 1 90 ? 6.267 13.395 -10.507 1.00 86.56 90 ALA A O 1
ATOM 721 N N . PRO A 1 91 ? 7.468 12.905 -12.327 1.00 88.44 91 PRO A N 1
ATOM 722 C CA . PRO A 1 91 ? 6.793 13.900 -13.170 1.00 88.44 91 PRO A CA 1
ATOM 723 C C . PRO A 1 91 ? 5.261 13.780 -13.184 1.00 88.44 91 PRO A C 1
ATOM 725 O O . PRO A 1 91 ? 4.557 14.788 -13.231 1.00 88.44 91 PRO A O 1
ATOM 728 N N . LEU A 1 92 ? 4.736 12.550 -13.110 1.00 91.38 92 LEU A N 1
ATOM 729 C CA . LEU A 1 92 ? 3.297 12.267 -13.124 1.00 91.38 92 LEU A CA 1
ATOM 730 C C . LEU A 1 92 ? 2.637 12.394 -11.739 1.00 91.38 92 LEU A C 1
ATOM 732 O O . LEU A 1 92 ? 1.437 12.171 -11.616 1.00 91.38 92 LEU A O 1
ATOM 736 N N . ILE A 1 93 ? 3.384 12.752 -10.689 1.00 92.81 93 ILE A N 1
ATOM 737 C CA . ILE A 1 93 ? 2.845 12.811 -9.324 1.00 92.81 93 ILE A CA 1
ATOM 738 C C . ILE A 1 93 ? 1.689 13.811 -9.189 1.00 92.81 93 ILE A C 1
ATOM 740 O O . ILE A 1 93 ? 0.750 13.578 -8.437 1.00 92.81 93 ILE A O 1
ATOM 744 N N . SER A 1 94 ? 1.711 14.884 -9.985 1.00 93.56 94 SER A N 1
ATOM 745 C CA . SER A 1 94 ? 0.664 15.911 -10.037 1.00 93.56 94 SER A CA 1
ATOM 746 C C . SER A 1 94 ? -0.681 15.408 -10.571 1.00 93.56 94 SER A C 1
ATOM 748 O O . SER A 1 94 ? -1.680 16.113 -10.460 1.00 93.56 94 SER A O 1
ATOM 750 N N . ALA A 1 95 ? -0.729 14.197 -11.137 1.00 95.25 95 ALA A N 1
ATOM 751 C CA . ALA A 1 95 ? -1.971 13.544 -11.538 1.00 95.25 95 ALA A CA 1
ATOM 752 C C . ALA A 1 95 ? -2.736 12.911 -10.358 1.00 95.25 95 ALA A C 1
ATOM 754 O O . ALA A 1 95 ? -3.838 12.398 -10.569 1.00 95.25 95 ALA A O 1
ATOM 755 N N . PHE A 1 96 ? -2.158 12.923 -9.152 1.00 98.00 96 PHE A N 1
ATOM 756 C CA . PHE A 1 96 ? -2.713 12.317 -7.947 1.00 98.00 96 PHE A CA 1
ATOM 757 C C . PHE A 1 96 ? -2.862 13.348 -6.826 1.00 98.00 96 PHE A C 1
ATOM 759 O O . PHE A 1 96 ? -2.042 14.255 -6.682 1.00 98.00 96 PHE A O 1
ATOM 766 N N . ASP A 1 97 ? -3.858 13.143 -5.970 1.00 97.94 97 ASP A N 1
ATOM 767 C CA . ASP A 1 97 ? -3.915 13.794 -4.665 1.00 97.94 97 ASP A CA 1
ATOM 768 C C . ASP A 1 97 ? -2.989 13.030 -3.707 1.00 97.94 97 ASP A C 1
ATOM 770 O O . ASP A 1 97 ? -3.255 11.880 -3.339 1.00 97.94 97 ASP A O 1
ATOM 774 N N . VAL A 1 98 ? -1.865 13.639 -3.326 1.00 97.44 98 VAL A N 1
ATOM 775 C CA . VAL A 1 98 ? -0.837 12.977 -2.510 1.00 97.44 98 VAL A CA 1
ATOM 776 C C . VAL A 1 98 ? -0.885 13.462 -1.069 1.00 97.44 98 VAL A C 1
ATOM 778 O O . VAL A 1 98 ? -0.729 14.648 -0.783 1.00 97.44 98 VAL A O 1
ATOM 781 N N . TYR A 1 99 ? -1.033 12.516 -0.146 1.00 97.88 99 TYR A N 1
ATOM 782 C CA . TYR A 1 99 ? -0.979 12.746 1.291 1.00 97.88 99 TYR A CA 1
ATOM 783 C C . TYR A 1 99 ? 0.272 12.100 1.877 1.00 97.88 99 TYR A C 1
ATOM 785 O O . TYR A 1 99 ? 0.406 10.875 1.918 1.00 97.88 99 TYR A O 1
ATOM 793 N N . HIS A 1 100 ? 1.180 12.931 2.385 1.00 96.88 100 HIS A N 1
ATOM 794 C CA . HIS A 1 100 ? 2.385 12.468 3.066 1.00 96.88 100 HIS A CA 1
ATOM 795 C C . HIS A 1 100 ? 2.156 12.403 4.578 1.00 96.88 100 HIS A C 1
ATOM 797 O O . HIS A 1 100 ? 2.024 13.427 5.246 1.00 96.88 100 HIS A O 1
ATOM 803 N N . ILE A 1 101 ? 2.114 11.188 5.128 1.00 96.38 101 ILE A N 1
ATOM 804 C CA . ILE A 1 101 ? 1.978 10.933 6.567 1.00 96.38 101 ILE A CA 1
ATOM 805 C C . ILE A 1 101 ? 3.250 10.238 7.043 1.00 96.38 101 ILE A C 1
ATOM 807 O O . ILE A 1 101 ? 3.363 9.015 7.025 1.00 96.38 101 ILE A O 1
ATOM 811 N N . LEU A 1 102 ? 4.232 11.025 7.476 1.00 94.19 102 LEU A N 1
ATOM 812 C CA . LEU A 1 102 ? 5.536 10.510 7.882 1.00 94.19 102 LEU A CA 1
ATOM 813 C C . LEU A 1 102 ? 5.444 9.588 9.107 1.00 94.19 102 LEU A C 1
ATOM 815 O O . LEU A 1 102 ? 5.382 10.051 10.247 1.00 94.19 102 LEU A O 1
ATOM 819 N N . ILE A 1 103 ? 5.555 8.277 8.895 1.00 91.62 103 ILE A N 1
ATOM 820 C CA . ILE A 1 103 ? 5.776 7.314 9.976 1.00 91.62 103 ILE A CA 1
ATOM 821 C C . ILE A 1 103 ? 7.260 6.955 9.965 1.00 91.62 103 ILE A C 1
ATOM 823 O O . ILE A 1 103 ? 7.717 6.145 9.155 1.00 91.62 103 ILE A O 1
ATOM 827 N N . ALA A 1 104 ? 8.025 7.611 10.838 1.00 82.81 104 ALA A N 1
ATOM 828 C CA . ALA A 1 104 ? 9.477 7.478 10.890 1.00 82.81 104 ALA A CA 1
ATOM 829 C C . ALA A 1 104 ? 9.918 6.020 11.079 1.00 82.81 104 ALA A C 1
ATOM 831 O O . ALA A 1 104 ? 9.334 5.275 11.860 1.00 82.81 104 ALA A O 1
ATOM 832 N N . ASN A 1 105 ? 11.000 5.629 10.411 1.00 74.31 105 ASN A N 1
ATOM 833 C CA . ASN A 1 105 ? 11.642 4.345 10.669 1.00 74.31 105 ASN A CA 1
ATOM 834 C C . ASN A 1 105 ? 12.192 4.319 12.107 1.00 74.31 105 ASN A C 1
ATOM 836 O O . ASN A 1 105 ? 12.732 5.319 12.589 1.00 74.31 105 ASN A O 1
ATOM 840 N N . HIS A 1 106 ? 12.101 3.172 12.787 1.00 63.97 106 HIS A N 1
ATOM 841 C CA . HIS A 1 106 ? 12.879 2.973 14.011 1.00 63.97 106 HIS A CA 1
ATOM 842 C C . HIS A 1 106 ? 14.366 2.968 13.639 1.00 63.97 106 HIS A C 1
ATOM 844 O O . HIS A 1 106 ? 14.727 2.329 12.649 1.00 63.97 106 HIS A O 1
ATOM 850 N N . LYS A 1 107 ? 15.220 3.656 14.409 1.00 57.50 107 LYS A N 1
ATOM 851 C CA . LYS A 1 107 ? 16.656 3.791 14.094 1.00 57.50 107 LYS A CA 1
ATOM 852 C C . LYS A 1 107 ? 17.377 2.444 13.985 1.00 57.50 107 LYS A C 1
ATOM 854 O O . LYS A 1 107 ? 18.344 2.342 13.244 1.00 57.50 107 LYS A O 1
ATOM 859 N N . GLU A 1 108 ? 16.886 1.436 14.700 1.00 54.84 108 GLU A N 1
ATOM 860 C CA . GLU A 1 108 ? 17.517 0.112 14.774 1.00 54.84 108 GLU A CA 1
ATOM 861 C C . GLU A 1 108 ? 16.859 -0.933 13.865 1.00 54.84 108 GLU A C 1
ATOM 863 O O . GLU A 1 108 ? 17.556 -1.758 13.288 1.00 54.84 108 GLU A O 1
ATOM 868 N N . TRP A 1 109 ? 15.532 -0.882 13.694 1.00 57.91 109 TRP A N 1
ATOM 869 C CA . TRP A 1 109 ? 14.778 -1.973 13.060 1.00 57.91 109 TRP A CA 1
ATOM 870 C C . TRP A 1 109 ? 13.850 -1.519 11.929 1.00 57.91 109 TRP A C 1
ATOM 872 O O . TRP A 1 109 ? 13.333 -2.345 11.205 1.00 57.91 109 TRP A O 1
ATOM 882 N N . GLY A 1 110 ? 13.619 -0.219 11.716 1.00 59.84 110 GLY A N 1
ATOM 883 C CA . GLY A 1 110 ? 12.818 0.250 10.575 1.00 59.84 110 GLY A CA 1
ATOM 884 C C . GLY A 1 110 ? 11.295 0.023 10.638 1.00 59.84 110 GLY A C 1
ATOM 885 O O . GLY A 1 110 ? 10.608 0.385 9.683 1.00 59.84 110 GLY A O 1
ATOM 886 N N . HIS A 1 111 ? 10.746 -0.484 11.750 1.00 74.12 111 HIS A N 1
ATOM 887 C CA . HIS A 1 111 ? 9.353 -0.968 11.835 1.00 74.12 111 HIS A CA 1
ATOM 888 C C . HIS A 1 111 ? 8.429 -0.193 12.799 1.00 74.12 111 HIS A C 1
ATOM 890 O O . HIS A 1 111 ? 7.482 -0.767 13.330 1.00 74.12 111 HIS A O 1
ATOM 896 N N . LYS A 1 112 ? 8.655 1.107 13.037 1.00 87.38 112 LYS A N 1
ATOM 897 C CA . LYS A 1 112 ? 7.817 1.872 13.982 1.00 87.38 112 LYS A CA 1
ATOM 898 C C . LYS A 1 112 ? 6.330 1.849 13.560 1.00 87.38 112 LYS A C 1
ATOM 900 O O . LYS A 1 112 ? 6.054 2.065 12.373 1.00 87.38 112 LYS A O 1
ATOM 905 N N . PRO A 1 113 ? 5.387 1.631 14.494 1.00 93.19 113 PRO A N 1
ATOM 906 C CA . PRO A 1 113 ? 3.962 1.746 14.197 1.00 93.19 113 PRO A CA 1
ATOM 907 C C . PRO A 1 113 ? 3.554 3.199 13.895 1.00 93.19 113 PRO A C 1
ATOM 909 O O . PRO A 1 113 ? 4.242 4.133 14.332 1.00 93.19 113 PRO A O 1
ATOM 912 N N . PRO A 1 114 ? 2.438 3.424 13.170 1.00 95.50 114 PRO A N 1
ATOM 913 C CA . PRO A 1 114 ? 1.779 4.730 13.176 1.00 95.50 114 PRO A CA 1
ATOM 914 C C . PRO A 1 114 ? 1.406 5.132 14.608 1.00 95.50 114 PRO A C 1
ATOM 916 O O . PRO A 1 114 ? 1.139 4.277 15.446 1.00 95.50 114 PRO A O 1
ATOM 919 N N . THR A 1 115 ? 1.324 6.431 14.889 1.00 95.81 115 THR A N 1
ATOM 920 C CA . THR A 1 115 ? 0.578 6.894 16.071 1.00 95.81 115 THR A CA 1
ATOM 921 C C . THR A 1 115 ? -0.929 6.773 15.826 1.00 95.81 115 THR A C 1
ATOM 923 O O . THR A 1 115 ? -1.365 6.748 14.673 1.00 95.81 115 THR A O 1
ATOM 926 N N . LEU A 1 116 ? -1.747 6.789 16.886 1.00 95.38 116 LEU A N 1
ATOM 927 C CA . LEU A 1 116 ? -3.210 6.845 16.743 1.00 95.38 116 LEU A CA 1
ATOM 928 C C . LEU A 1 116 ? -3.673 8.012 15.863 1.00 95.38 116 LEU A C 1
ATOM 930 O O . LEU A 1 116 ? -4.550 7.840 15.025 1.00 95.38 116 LEU A O 1
ATOM 934 N N . GLN A 1 117 ? -3.058 9.188 16.011 1.00 95.25 117 GLN A N 1
ATOM 935 C CA . GLN A 1 117 ? -3.390 10.358 15.198 1.00 95.25 117 GLN A CA 1
ATOM 936 C C . GLN A 1 117 ? -3.066 10.129 13.715 1.00 95.25 117 GLN A C 1
ATOM 938 O O . GLN A 1 117 ? -3.870 10.471 12.853 1.00 95.25 117 GLN A O 1
ATOM 943 N N . GLN A 1 118 ? -1.910 9.533 13.411 1.00 97.19 118 GLN A N 1
ATOM 944 C CA . GLN A 1 118 ? -1.519 9.210 12.036 1.00 97.19 118 GLN A CA 1
ATOM 945 C C . GLN A 1 118 ? -2.429 8.143 11.428 1.00 97.19 118 GLN A C 1
ATOM 947 O O . GLN A 1 118 ? -2.817 8.261 10.266 1.00 97.19 118 GLN A O 1
ATOM 952 N N . MET A 1 119 ? -2.795 7.129 12.217 1.00 97.62 119 MET A N 1
ATOM 953 C CA . MET A 1 119 ? -3.761 6.117 11.807 1.00 97.62 119 MET A CA 1
ATOM 954 C C . MET A 1 119 ? -5.116 6.755 11.507 1.00 97.62 119 MET A C 1
ATOM 956 O O . MET A 1 119 ? -5.631 6.586 10.406 1.00 97.62 119 MET A O 1
ATOM 960 N N . HIS A 1 120 ? -5.646 7.553 12.434 1.00 96.19 120 HIS A N 1
ATOM 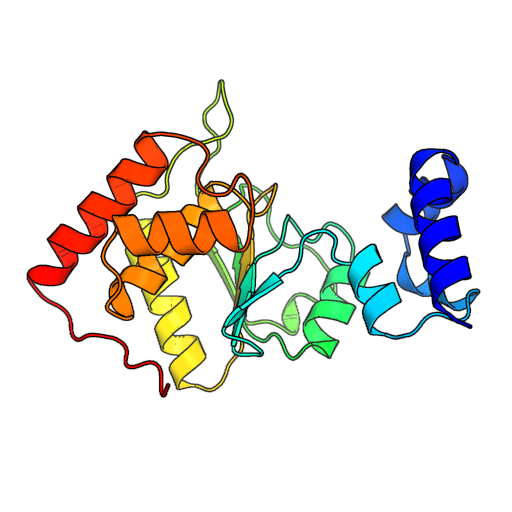961 C CA . HIS A 1 120 ? -6.916 8.248 12.262 1.00 96.19 120 HIS A CA 1
ATOM 962 C C . HIS A 1 120 ? -6.922 9.154 11.026 1.00 96.19 120 HIS A C 1
ATOM 964 O O . HIS A 1 120 ? -7.863 9.122 10.232 1.00 96.19 120 HIS A O 1
ATOM 970 N N . GLN A 1 121 ? -5.848 9.921 10.819 1.00 97.62 121 GLN A N 1
ATOM 971 C CA . GLN A 1 121 ? -5.685 10.781 9.651 1.00 97.62 121 GLN A CA 1
ATOM 972 C C . GLN A 1 121 ? -5.726 9.970 8.349 1.00 97.62 121 GLN A C 1
ATOM 974 O O . GLN A 1 121 ? -6.497 10.296 7.449 1.00 97.62 121 GLN A O 1
ATOM 979 N N . ALA A 1 122 ? -4.927 8.903 8.248 1.00 98.31 122 ALA A N 1
ATOM 980 C CA . ALA A 1 122 ? -4.872 8.072 7.048 1.00 98.31 122 ALA A CA 1
ATOM 981 C C . ALA A 1 122 ? -6.217 7.386 6.764 1.00 98.31 122 ALA A C 1
ATOM 983 O O . ALA A 1 122 ? -6.698 7.414 5.634 1.00 98.31 122 ALA A O 1
ATOM 984 N N . VAL A 1 123 ? -6.850 6.814 7.792 1.00 98.00 123 VAL A N 1
ATOM 985 C CA . VAL A 1 123 ? -8.162 6.159 7.684 1.00 98.00 123 VAL A CA 1
ATOM 986 C C . VAL A 1 123 ? -9.235 7.152 7.235 1.00 98.00 123 VAL A C 1
ATOM 988 O O . VAL A 1 123 ? -10.023 6.834 6.344 1.00 98.00 123 VAL A O 1
ATOM 991 N N . SER A 1 124 ? -9.226 8.371 7.776 1.00 96.62 124 SER A N 1
ATOM 992 C CA . SER A 1 124 ? -10.157 9.434 7.382 1.00 96.62 124 SER A CA 1
ATOM 993 C C . SER A 1 124 ? -9.976 9.847 5.920 1.00 96.62 124 SER A C 1
ATOM 995 O O . SER A 1 124 ? -10.964 10.001 5.202 1.00 96.62 124 SER A O 1
ATOM 997 N N . ILE A 1 125 ? -8.728 9.970 5.449 1.00 98.38 125 ILE A N 1
ATOM 998 C CA . ILE A 1 125 ? -8.425 10.249 4.036 1.00 98.38 125 ILE A CA 1
ATOM 999 C C . ILE A 1 125 ? -8.946 9.119 3.148 1.00 98.38 125 ILE A C 1
ATOM 1001 O O . ILE A 1 125 ? -9.604 9.399 2.146 1.00 98.38 125 ILE A O 1
ATOM 1005 N N . ILE A 1 126 ? -8.707 7.855 3.524 1.00 98.50 126 ILE A N 1
ATOM 1006 C CA . ILE A 1 126 ? -9.213 6.696 2.777 1.00 98.50 126 ILE A CA 1
ATOM 1007 C C . ILE A 1 126 ? -10.735 6.785 2.670 1.00 98.50 126 ILE A C 1
ATOM 1009 O O . ILE A 1 126 ? -11.268 6.820 1.567 1.00 98.50 126 ILE A O 1
ATOM 1013 N N . GLN A 1 127 ? -11.446 6.897 3.792 1.00 97.19 127 GLN A N 1
ATOM 1014 C CA . GLN A 1 127 ? -12.909 6.952 3.797 1.00 97.19 127 GLN A CA 1
ATOM 1015 C C . GLN A 1 127 ? -13.461 8.127 2.980 1.00 97.19 127 GLN A C 1
ATOM 1017 O O . GLN A 1 127 ? -14.412 7.946 2.221 1.00 97.19 127 GLN A O 1
ATOM 1022 N N . ALA A 1 128 ? -12.882 9.324 3.112 1.00 96.94 128 ALA A N 1
ATOM 1023 C CA . ALA A 1 128 ? -13.302 10.496 2.346 1.00 96.94 128 ALA A CA 1
ATOM 1024 C C . ALA A 1 128 ? -13.104 10.295 0.835 1.00 96.94 128 ALA A C 1
ATOM 1026 O O . ALA A 1 128 ? -14.006 10.588 0.053 1.00 96.94 128 ALA A O 1
ATOM 1027 N N . SER A 1 129 ? -11.965 9.734 0.432 1.00 98.19 129 SER A N 1
ATOM 1028 C CA . SER A 1 129 ? -11.652 9.457 -0.974 1.00 98.19 129 SER A CA 1
ATOM 1029 C C . SER A 1 129 ? -12.589 8.396 -1.556 1.00 98.19 129 SER A C 1
ATOM 1031 O O . SER A 1 129 ? -13.165 8.583 -2.628 1.00 98.19 129 SER A O 1
ATOM 1033 N N . LEU A 1 130 ? -12.834 7.312 -0.811 1.00 97.38 130 LEU A N 1
ATOM 1034 C CA . LEU A 1 130 ? -13.745 6.249 -1.236 1.00 97.38 130 LEU A CA 1
ATOM 1035 C C . LEU A 1 130 ? -15.193 6.744 -1.372 1.00 97.38 130 LEU A C 1
ATOM 1037 O O . LEU A 1 130 ? -15.863 6.369 -2.331 1.00 97.38 130 LEU A O 1
ATOM 1041 N N . LYS A 1 131 ? -15.666 7.639 -0.487 1.00 96.31 131 LYS A N 1
ATOM 1042 C CA . LYS A 1 131 ? -16.979 8.309 -0.632 1.00 96.31 131 LYS A CA 1
ATOM 1043 C C . LYS A 1 131 ? -17.108 9.086 -1.945 1.00 96.31 131 LYS A C 1
ATOM 1045 O O . LYS A 1 131 ? -18.208 9.189 -2.477 1.00 96.31 131 LYS A O 1
ATOM 1050 N N . ASN A 1 132 ? -15.998 9.605 -2.462 1.00 96.69 132 ASN A N 1
ATOM 1051 C CA . ASN A 1 132 ? -15.944 10.377 -3.701 1.00 96.69 132 ASN A CA 1
ATOM 1052 C C . ASN A 1 132 ? -15.608 9.521 -4.937 1.00 96.69 132 ASN A C 1
ATOM 1054 O O . ASN A 1 132 ? -15.313 10.079 -5.992 1.00 96.69 132 ASN A O 1
ATOM 1058 N N . ASN A 1 133 ? -15.643 8.184 -4.834 1.00 97.19 133 ASN A N 1
ATOM 1059 C CA . ASN A 1 133 ? -15.224 7.258 -5.896 1.00 97.19 133 ASN A CA 1
ATOM 1060 C C . ASN A 1 133 ? -13.798 7.535 -6.402 1.00 97.19 133 ASN A C 1
ATOM 1062 O O . ASN A 1 133 ? -13.520 7.433 -7.596 1.00 97.19 133 ASN A O 1
ATOM 1066 N N . GLN A 1 134 ? -12.895 7.911 -5.494 1.00 98.38 134 GLN A N 1
ATOM 1067 C CA . GLN A 1 134 ? -11.482 8.126 -5.786 1.00 98.38 134 GLN A CA 1
ATOM 1068 C C . GLN A 1 134 ? -10.672 6.944 -5.238 1.00 98.38 134 GLN A C 1
ATOM 1070 O O . GLN A 1 134 ? -10.472 6.867 -4.022 1.00 98.38 134 GLN A O 1
ATOM 1075 N N . PRO A 1 135 ? -10.203 6.016 -6.096 1.00 98.62 135 PRO A N 1
ATOM 1076 C CA . PRO A 1 135 ? -9.421 4.880 -5.641 1.00 98.62 135 PRO A CA 1
ATOM 1077 C C . PRO A 1 135 ? -8.108 5.319 -4.995 1.00 98.62 135 PRO A C 1
ATOM 1079 O O . PRO A 1 135 ? -7.382 6.171 -5.524 1.00 98.62 135 PRO A O 1
ATOM 1082 N N . VAL A 1 136 ? -7.815 4.722 -3.844 1.00 98.88 136 VAL A N 1
ATOM 1083 C CA . VAL A 1 136 ? -6.699 5.082 -2.971 1.00 98.88 136 VAL A CA 1
ATOM 1084 C C . VAL A 1 136 ? -5.645 3.998 -3.014 1.00 98.88 136 VAL A C 1
ATOM 1086 O O . VAL A 1 136 ? -5.953 2.805 -2.982 1.00 98.88 136 VAL A O 1
ATOM 1089 N N . VAL A 1 137 ? -4.386 4.414 -2.990 1.00 98.81 137 VAL A N 1
ATOM 1090 C CA . VAL A 1 137 ? -3.276 3.507 -2.766 1.00 98.81 137 VAL A CA 1
ATOM 1091 C C . VAL A 1 137 ? -2.440 3.941 -1.569 1.00 98.81 137 VAL A C 1
ATOM 1093 O O . VAL A 1 137 ? -2.116 5.115 -1.412 1.00 98.81 137 VAL A O 1
ATOM 1096 N N . VAL A 1 138 ? -2.101 2.988 -0.702 1.00 98.69 138 VAL A N 1
ATOM 1097 C CA . VAL A 1 138 ? -1.278 3.226 0.491 1.00 98.69 138 VAL A CA 1
ATOM 1098 C C . VAL A 1 138 ? 0.060 2.518 0.325 1.00 98.69 138 VAL A C 1
ATOM 1100 O O . VAL A 1 138 ? 0.101 1.321 0.028 1.00 98.69 138 VAL A O 1
ATOM 1103 N N . HIS A 1 139 ? 1.168 3.216 0.570 1.00 97.62 139 HIS A N 1
ATOM 1104 C CA . HIS A 1 139 ? 2.493 2.600 0.528 1.00 97.62 139 HIS A CA 1
ATOM 1105 C C . HIS A 1 139 ? 3.398 3.038 1.675 1.00 97.62 139 HIS A C 1
ATOM 1107 O O . HIS A 1 139 ? 3.250 4.088 2.293 1.00 97.62 139 HIS A O 1
ATOM 1113 N N . CYS A 1 140 ? 4.370 2.183 1.955 1.00 95.00 140 CYS A N 1
ATOM 1114 C CA . CYS A 1 140 ? 5.540 2.499 2.761 1.00 95.00 140 CYS A CA 1
ATOM 1115 C C . CYS A 1 140 ? 6.774 2.016 1.984 1.00 95.00 140 CYS A C 1
ATOM 1117 O O . CYS A 1 140 ? 6.705 1.879 0.768 1.00 95.00 140 CYS A O 1
ATOM 1119 N N . GLN A 1 141 ? 7.895 1.709 2.642 1.00 93.50 141 GLN A N 1
ATOM 1120 C CA . GLN A 1 141 ? 9.065 1.193 1.924 1.00 93.50 141 GLN A CA 1
ATOM 1121 C C . GLN A 1 141 ? 8.780 -0.158 1.247 1.00 93.50 141 GLN A C 1
ATOM 1123 O O . GLN A 1 141 ? 9.070 -0.347 0.072 1.00 93.50 141 GLN A O 1
ATOM 1128 N N . ARG A 1 142 ? 8.203 -1.104 2.001 1.00 93.31 142 ARG A N 1
ATOM 1129 C CA . ARG A 1 142 ? 7.979 -2.497 1.569 1.00 93.31 142 ARG A CA 1
ATOM 1130 C C . ARG A 1 142 ? 6.511 -2.835 1.308 1.00 93.31 142 ARG A C 1
ATOM 1132 O O . ARG A 1 142 ? 6.220 -3.913 0.809 1.00 93.31 142 ARG A O 1
ATOM 1139 N N . GLY A 1 143 ? 5.585 -1.953 1.686 1.00 94.44 143 GLY A N 1
ATOM 1140 C CA . GLY A 1 143 ? 4.147 -2.198 1.550 1.00 94.44 143 GLY A CA 1
ATOM 1141 C C . GLY A 1 143 ? 3.600 -3.292 2.476 1.00 94.44 143 GLY A C 1
ATOM 1142 O O . GLY A 1 143 ? 2.617 -3.938 2.109 1.00 94.44 143 GLY A O 1
ATOM 1143 N N . LEU A 1 144 ? 4.248 -3.536 3.628 1.00 94.38 144 LEU A N 1
ATOM 1144 C CA . LEU A 1 144 ? 3.908 -4.616 4.572 1.00 94.38 144 LEU A CA 1
ATOM 1145 C C . LEU A 1 144 ? 3.545 -4.107 5.976 1.00 94.38 144 LEU A C 1
ATOM 1147 O O . LEU A 1 144 ? 2.369 -4.158 6.320 1.00 94.38 144 LEU A O 1
ATOM 1151 N N . GLY A 1 145 ? 4.497 -3.597 6.772 1.00 94.81 145 GLY A N 1
ATOM 1152 C CA . GLY A 1 145 ? 4.253 -3.212 8.175 1.00 94.81 145 GLY A CA 1
ATOM 1153 C C . GLY A 1 145 ? 3.339 -2.001 8.348 1.00 94.81 145 GLY A C 1
ATOM 1154 O O . GLY A 1 145 ? 2.144 -2.147 8.589 1.00 94.81 145 GLY A O 1
ATOM 1155 N N . ARG A 1 146 ? 3.879 -0.787 8.158 1.00 96.00 146 ARG A N 1
ATOM 1156 C CA . ARG A 1 146 ? 3.111 0.477 8.250 1.00 96.00 146 ARG A CA 1
ATOM 1157 C C . ARG A 1 146 ? 1.877 0.492 7.349 1.00 96.00 146 ARG A C 1
ATOM 1159 O O . ARG A 1 146 ? 0.798 0.860 7.795 1.00 96.00 146 ARG A O 1
ATOM 1166 N N . THR A 1 147 ? 2.029 0.053 6.098 1.00 97.75 147 THR A N 1
ATOM 1167 C CA . THR A 1 147 ? 0.908 -0.074 5.158 1.00 97.75 147 THR A CA 1
ATOM 1168 C C . THR A 1 147 ? -0.147 -1.030 5.699 1.00 97.75 147 THR A C 1
ATOM 1170 O O . THR A 1 147 ? -1.308 -0.655 5.768 1.00 97.75 147 THR A O 1
ATOM 1173 N N . GLY A 1 148 ? 0.246 -2.225 6.152 1.00 98.00 148 GLY A N 1
ATOM 1174 C CA . GLY A 1 148 ? -0.675 -3.189 6.751 1.00 98.00 148 GLY A CA 1
ATOM 1175 C C . GLY A 1 148 ? -1.371 -2.643 7.996 1.00 98.00 148 GLY A C 1
ATOM 1176 O O . GLY A 1 148 ? -2.564 -2.862 8.146 1.00 98.00 148 GLY A O 1
ATOM 1177 N N . SER A 1 149 ? -0.670 -1.861 8.823 1.00 98.06 149 SER A N 1
ATOM 1178 C CA . SER A 1 149 ? -1.239 -1.234 10.025 1.00 98.06 149 SER A CA 1
ATOM 1179 C C . SER A 1 149 ? -2.351 -0.241 9.678 1.00 98.06 149 SER A C 1
ATOM 1181 O O . SER A 1 149 ? -3.427 -0.286 10.266 1.00 98.06 149 SER A O 1
ATOM 1183 N N . ILE A 1 150 ? -2.118 0.633 8.691 1.00 98.44 150 ILE A N 1
ATOM 1184 C CA . ILE A 1 150 ? -3.132 1.589 8.217 1.00 98.44 150 ILE A CA 1
ATOM 1185 C C . ILE A 1 150 ? -4.322 0.864 7.584 1.00 98.44 150 ILE A C 1
ATOM 1187 O O . ILE A 1 150 ? -5.468 1.208 7.864 1.00 98.44 150 ILE A O 1
ATOM 1191 N N . ILE A 1 151 ? -4.064 -0.150 6.754 1.00 98.56 151 ILE A N 1
ATOM 1192 C CA . ILE A 1 151 ? -5.127 -0.914 6.093 1.00 98.56 151 ILE A CA 1
ATOM 1193 C C . ILE A 1 151 ? -5.965 -1.686 7.118 1.00 98.56 151 ILE A C 1
ATOM 1195 O O . ILE A 1 151 ? -7.188 -1.641 7.043 1.00 98.56 151 ILE A O 1
ATOM 1199 N N . ALA A 1 152 ? -5.342 -2.330 8.106 1.00 98.38 152 ALA A N 1
ATOM 1200 C CA . ALA A 1 152 ? -6.062 -2.994 9.187 1.00 98.38 152 ALA A CA 1
ATOM 1201 C C . ALA A 1 152 ? -6.887 -1.996 10.013 1.00 98.38 152 ALA A C 1
ATOM 1203 O O . ALA A 1 152 ? -8.066 -2.241 10.248 1.00 98.38 152 ALA A O 1
ATOM 1204 N N . GLY A 1 153 ? -6.327 -0.829 10.353 1.00 97.81 153 GLY A N 1
ATOM 1205 C CA . GLY A 1 153 ? -7.074 0.255 11.001 1.00 97.81 153 GLY A CA 1
ATOM 1206 C C . GLY A 1 153 ? -8.278 0.740 10.182 1.00 97.81 153 GLY A C 1
ATOM 1207 O O . GLY A 1 153 ? -9.319 1.060 10.744 1.00 97.81 153 GLY A O 1
ATOM 1208 N N . PHE A 1 154 ? -8.192 0.747 8.848 1.00 97.81 154 PHE A N 1
ATOM 1209 C CA . PHE A 1 154 ? -9.348 1.017 7.990 1.00 97.81 154 PHE A CA 1
ATOM 1210 C C . PHE A 1 154 ? -10.378 -0.126 8.028 1.00 97.81 154 PHE A C 1
ATOM 1212 O O . PHE A 1 154 ? -11.579 0.139 8.126 1.00 97.81 154 PHE A O 1
ATOM 1219 N N . LEU A 1 155 ? -9.941 -1.388 7.991 1.00 97.25 155 LEU A N 1
ATOM 1220 C CA . LEU A 1 155 ? -10.834 -2.550 8.048 1.00 97.25 155 LEU A CA 1
ATOM 1221 C C . LEU A 1 155 ? -11.639 -2.603 9.353 1.00 97.25 155 LEU A C 1
ATOM 1223 O O . LEU A 1 155 ? -12.814 -2.968 9.309 1.00 97.25 155 LEU A O 1
ATOM 1227 N N . THR A 1 156 ? -11.086 -2.150 10.486 1.00 96.44 156 THR A N 1
ATOM 1228 C CA . THR A 1 156 ? -11.869 -2.060 11.734 1.00 96.44 156 THR A CA 1
ATOM 1229 C C . THR A 1 156 ? -13.031 -1.067 11.634 1.00 96.44 156 THR A C 1
ATOM 1231 O O . THR A 1 156 ? -14.081 -1.238 12.255 1.00 96.44 156 THR A O 1
ATOM 1234 N N . THR A 1 157 ? -12.919 -0.051 10.770 1.00 92.88 157 THR A N 1
ATOM 1235 C CA . THR A 1 157 ? -14.047 0.846 10.469 1.00 92.88 157 THR A CA 1
ATOM 1236 C C . THR A 1 157 ? -15.120 0.188 9.605 1.00 92.88 157 THR A C 1
ATOM 1238 O O . THR A 1 157 ? -16.258 0.652 9.600 1.00 92.88 157 THR A O 1
ATOM 1241 N N . CYS A 1 158 ? -14.780 -0.911 8.929 1.00 91.31 158 CYS A N 1
ATOM 1242 C CA . CYS A 1 158 ? -15.666 -1.699 8.074 1.00 91.31 158 CYS A CA 1
ATOM 1243 C C . CYS A 1 158 ? -16.397 -2.824 8.829 1.00 91.31 158 CYS A C 1
ATOM 1245 O O . CYS A 1 158 ? -17.011 -3.686 8.201 1.00 91.31 158 CYS A O 1
ATOM 1247 N N . GLY A 1 159 ? -16.318 -2.837 10.164 1.00 91.19 159 GLY A N 1
ATOM 1248 C CA . GLY A 1 159 ? -16.989 -3.818 11.020 1.00 91.19 159 GLY A CA 1
ATOM 1249 C C . GLY A 1 159 ? -16.174 -5.073 11.332 1.00 91.19 159 GLY A C 1
ATOM 1250 O O . GLY A 1 159 ? -16.718 -5.980 11.951 1.00 91.19 159 GLY A O 1
ATOM 1251 N N . TYR A 1 160 ? -14.901 -5.124 10.932 1.00 95.06 160 TYR A N 1
ATOM 1252 C CA . TYR A 1 160 ? -13.972 -6.151 11.402 1.00 95.06 160 TYR A CA 1
ATOM 1253 C C . TYR A 1 160 ? -13.534 -5.819 12.827 1.00 95.06 160 TYR A C 1
ATOM 1255 O O . TYR A 1 160 ? -13.330 -4.649 13.157 1.00 95.06 160 TYR A O 1
ATOM 1263 N N . THR A 1 161 ? -13.322 -6.838 13.649 1.00 97.12 161 THR A N 1
ATOM 1264 C CA . THR A 1 161 ? -12.516 -6.669 14.858 1.00 97.12 161 THR A CA 1
ATOM 1265 C C . THR A 1 161 ? -11.055 -6.391 14.492 1.00 97.12 161 THR A C 1
ATOM 1267 O O . THR A 1 161 ? -10.611 -6.713 13.384 1.00 97.12 161 THR A O 1
ATOM 1270 N N . ALA A 1 162 ? -10.268 -5.824 15.409 1.00 97.69 162 ALA A N 1
ATOM 1271 C CA . ALA A 1 162 ? -8.831 -5.625 15.194 1.00 97.69 162 ALA A CA 1
ATOM 1272 C C . ALA A 1 162 ? -8.118 -6.933 14.807 1.00 97.69 162 ALA A C 1
ATOM 1274 O O . ALA A 1 162 ? -7.338 -6.948 13.854 1.00 97.69 162 ALA A O 1
ATOM 1275 N N . GLN A 1 163 ? -8.449 -8.040 15.479 1.00 98.38 163 GLN A N 1
ATOM 1276 C CA . GLN A 1 163 ? -7.884 -9.354 15.174 1.00 98.38 163 GLN A CA 1
ATOM 1277 C C . GLN A 1 163 ? -8.273 -9.833 13.767 1.00 98.38 163 GLN A C 1
ATOM 1279 O O . GLN A 1 163 ? -7.402 -10.203 12.983 1.00 98.38 163 GLN A O 1
ATOM 1284 N N . GLU A 1 164 ? -9.555 -9.754 13.395 1.00 98.38 164 GLU A N 1
ATOM 1285 C CA . GLU A 1 164 ? -10.006 -10.149 12.052 1.00 98.38 164 GLU A CA 1
ATOM 1286 C C . GLU A 1 164 ? -9.370 -9.283 10.953 1.00 98.38 164 GLU A C 1
ATOM 1288 O O . GLU A 1 164 ? -9.035 -9.783 9.879 1.00 98.38 164 GLU A O 1
ATOM 1293 N N . ALA A 1 165 ? -9.168 -7.987 11.209 1.00 98.25 165 ALA A N 1
ATOM 1294 C CA . ALA A 1 165 ? -8.491 -7.085 10.285 1.00 98.25 165 ALA A CA 1
ATOM 1295 C C . ALA A 1 165 ? -7.016 -7.474 10.074 1.00 98.25 165 ALA A C 1
ATOM 1297 O O . ALA A 1 165 ? -6.543 -7.487 8.932 1.00 98.25 165 ALA A O 1
ATOM 1298 N N . ILE A 1 166 ? -6.307 -7.817 11.157 1.00 98.62 166 ILE A N 1
ATOM 1299 C CA . ILE A 1 166 ? -4.921 -8.309 11.130 1.00 98.62 166 ILE A CA 1
ATOM 1300 C C . ILE A 1 166 ? -4.833 -9.619 10.335 1.00 98.62 166 ILE A C 1
ATOM 1302 O O . ILE A 1 166 ? -4.003 -9.747 9.430 1.00 98.62 166 ILE A O 1
ATOM 1306 N N . ASP A 1 167 ? -5.713 -10.576 10.622 1.00 98.44 167 ASP A N 1
ATOM 1307 C CA . ASP A 1 167 ? -5.705 -11.889 9.973 1.00 98.44 167 ASP A CA 1
ATOM 1308 C C . ASP A 1 167 ? -6.064 -11.792 8.486 1.00 98.44 167 ASP A C 1
ATOM 1310 O O . ASP A 1 167 ? -5.425 -12.421 7.633 1.00 98.44 167 ASP A O 1
ATOM 1314 N N . SER A 1 168 ? -7.030 -10.934 8.148 1.00 97.81 168 SER A N 1
ATOM 1315 C CA . SER A 1 168 ? -7.422 -10.659 6.766 1.00 97.81 168 SER A CA 1
ATOM 1316 C C . SER A 1 168 ? -6.260 -10.078 5.959 1.00 97.81 168 SER A C 1
ATOM 1318 O O . SER A 1 168 ? -5.932 -10.587 4.881 1.00 97.81 168 SER A O 1
ATOM 1320 N N . ILE A 1 169 ? -5.575 -9.047 6.477 1.00 97.88 169 ILE A N 1
ATOM 1321 C CA . ILE A 1 169 ? -4.463 -8.438 5.737 1.00 97.88 169 ILE A CA 1
ATOM 1322 C C . ILE A 1 169 ? -3.261 -9.379 5.627 1.00 97.88 169 ILE A C 1
ATOM 1324 O O . ILE A 1 169 ? -2.606 -9.386 4.590 1.00 97.88 169 ILE A O 1
ATOM 1328 N N . ARG A 1 170 ? -2.996 -10.220 6.635 1.00 98.19 170 ARG A N 1
ATOM 1329 C CA . ARG A 1 170 ? -1.943 -11.248 6.579 1.00 98.19 170 ARG A CA 1
ATOM 1330 C C . ARG A 1 170 ? -2.250 -12.350 5.575 1.00 98.19 170 ARG A C 1
ATOM 1332 O O . ARG A 1 170 ? -1.335 -12.820 4.904 1.00 98.19 170 ARG A O 1
ATOM 1339 N N . THR A 1 171 ? -3.518 -12.726 5.436 1.00 97.81 171 THR A N 1
ATOM 1340 C CA . THR A 1 171 ? -3.959 -13.699 4.427 1.00 97.81 171 THR A CA 1
ATOM 1341 C C . THR A 1 171 ? -3.775 -13.142 3.017 1.00 97.81 171 THR A C 1
ATOM 1343 O O . THR A 1 171 ? -3.213 -13.809 2.151 1.00 97.81 171 THR A O 1
ATOM 1346 N N . LEU A 1 172 ? -4.203 -11.898 2.788 1.00 96.25 172 LEU A N 1
ATOM 1347 C CA . LEU A 1 172 ? -4.098 -11.244 1.484 1.00 96.25 172 LEU A CA 1
ATOM 1348 C C . LEU A 1 172 ? -2.652 -10.862 1.122 1.00 96.25 172 LEU A C 1
ATOM 1350 O O . LEU A 1 172 ? -2.245 -10.949 -0.037 1.00 96.25 172 LEU A O 1
ATOM 1354 N N . ARG A 1 173 ? -1.875 -10.411 2.111 1.00 96.88 173 ARG A N 1
ATOM 1355 C CA . ARG A 1 173 ? -0.492 -9.939 1.977 1.00 96.88 173 ARG A CA 1
ATOM 1356 C C . ARG A 1 173 ? 0.382 -10.585 3.061 1.00 96.88 173 ARG A C 1
ATOM 1358 O O . ARG A 1 173 ? 0.633 -9.971 4.101 1.00 96.88 173 ARG A O 1
ATOM 1365 N N . PRO A 1 174 ? 0.880 -11.813 2.832 1.00 97.25 174 PRO A N 1
ATOM 1366 C CA . PRO A 1 174 ? 1.723 -12.507 3.800 1.00 97.25 174 PRO A CA 1
ATOM 1367 C C . PRO A 1 174 ? 2.917 -11.662 4.260 1.00 97.25 174 PRO A C 1
ATOM 1369 O O . PRO A 1 174 ? 3.643 -11.088 3.446 1.00 97.25 174 PRO A O 1
ATOM 1372 N N . GLY A 1 175 ? 3.110 -11.583 5.579 1.00 95.00 175 GLY A N 1
ATOM 1373 C CA . GLY A 1 175 ? 4.131 -10.743 6.213 1.00 95.00 175 GLY A CA 1
ATOM 1374 C C . GLY A 1 175 ? 3.694 -9.305 6.515 1.00 95.00 175 GLY A C 1
ATOM 1375 O O . GLY A 1 175 ? 4.511 -8.518 6.990 1.00 95.00 175 GLY A O 1
ATOM 1376 N N . SER A 1 176 ? 2.436 -8.934 6.251 1.00 97.12 176 SER A N 1
ATOM 1377 C CA . SER A 1 176 ? 1.871 -7.670 6.732 1.00 97.12 176 SER A CA 1
ATOM 1378 C C . SER A 1 176 ? 1.791 -7.622 8.257 1.00 97.12 176 SER A C 1
ATOM 1380 O O . SER A 1 176 ? 1.475 -8.625 8.898 1.00 97.12 176 SER A O 1
ATOM 1382 N N . ILE A 1 177 ? 2.017 -6.418 8.799 1.00 96.31 177 ILE A N 1
ATOM 1383 C CA . ILE A 1 177 ? 2.085 -6.132 10.241 1.00 96.31 177 ILE A CA 1
ATOM 1384 C C . ILE A 1 177 ? 3.232 -6.922 10.879 1.00 96.31 177 ILE A C 1
ATOM 1386 O O . ILE A 1 177 ? 3.113 -8.098 11.217 1.00 96.31 177 ILE A O 1
ATOM 1390 N N . GLU A 1 178 ? 4.378 -6.256 10.962 1.00 94.44 178 GLU A N 1
ATOM 1391 C CA . GLU A 1 178 ? 5.690 -6.866 11.184 1.00 94.44 178 GLU A CA 1
ATOM 1392 C C . GLU A 1 178 ? 6.065 -6.970 12.670 1.00 94.44 178 GLU A C 1
ATOM 1394 O O . GLU A 1 178 ? 6.995 -7.704 12.992 1.00 94.44 178 GLU A O 1
ATOM 1399 N N . THR A 1 179 ? 5.391 -6.233 13.564 1.00 94.69 179 THR A N 1
ATOM 1400 C CA . THR A 1 179 ? 5.741 -6.178 14.994 1.00 94.69 179 THR A CA 1
ATOM 1401 C C . THR A 1 179 ? 4.513 -6.120 15.901 1.00 94.69 179 THR A C 1
ATOM 1403 O O . THR A 1 179 ? 3.436 -5.694 15.478 1.00 94.69 179 THR A O 1
ATOM 1406 N N . GLU A 1 180 ? 4.693 -6.496 17.168 1.00 94.88 180 GLU A N 1
ATOM 1407 C CA . GLU A 1 180 ? 3.648 -6.429 18.197 1.00 94.88 180 GLU A CA 1
ATOM 1408 C C . GLU A 1 180 ? 3.169 -4.990 18.437 1.00 94.88 180 GLU A C 1
ATOM 1410 O O . GLU A 1 180 ? 1.985 -4.761 18.657 1.00 94.88 180 GLU A O 1
ATOM 1415 N N . GLU A 1 181 ? 4.040 -3.981 18.320 1.00 94.25 181 GLU A N 1
ATOM 1416 C CA . GLU A 1 181 ? 3.627 -2.581 18.478 1.00 94.25 181 GLU A CA 1
ATOM 1417 C C . GLU A 1 181 ? 2.741 -2.099 17.318 1.00 94.25 181 GLU A C 1
ATOM 1419 O O . GLU A 1 181 ? 1.899 -1.217 17.503 1.00 94.25 181 GLU A O 1
ATOM 1424 N N . GLN A 1 182 ? 2.908 -2.672 16.120 1.00 96.12 182 GLN A N 1
ATOM 1425 C CA . GLN A 1 182 ? 2.007 -2.433 14.989 1.00 96.12 182 GLN A CA 1
ATOM 1426 C C . GLN A 1 182 ? 0.645 -3.094 15.198 1.00 96.12 182 GLN A C 1
ATOM 1428 O O . GLN A 1 182 ? -0.365 -2.510 14.814 1.00 96.12 182 GLN A O 1
ATOM 1433 N N . GLU A 1 183 ? 0.596 -4.268 15.827 1.00 97.75 183 GLU A N 1
ATOM 1434 C CA . GLU A 1 183 ? -0.669 -4.879 16.246 1.00 97.75 183 GLU A CA 1
ATOM 1435 C C . GLU A 1 183 ? -1.352 -4.040 17.332 1.00 97.75 183 GLU A C 1
ATOM 1437 O O . GLU A 1 183 ? -2.527 -3.693 17.203 1.00 97.75 183 GLU A O 1
ATOM 1442 N N . ALA A 1 184 ? -0.604 -3.643 18.365 1.00 97.31 184 ALA A N 1
ATOM 1443 C CA . ALA A 1 184 ? -1.118 -2.918 19.523 1.00 97.31 184 ALA A CA 1
ATOM 1444 C C . ALA A 1 184 ? -1.861 -1.631 19.138 1.00 97.31 184 ALA A C 1
ATOM 1446 O O . ALA A 1 184 ? -2.949 -1.375 19.653 1.00 97.31 184 ALA A O 1
ATOM 1447 N N . VAL A 1 185 ? -1.328 -0.848 18.191 1.00 96.62 185 VAL A N 1
ATOM 1448 C CA . VAL A 1 185 ? -1.997 0.385 17.745 1.00 96.62 185 VAL A CA 1
ATOM 1449 C C . VAL A 1 185 ? -3.322 0.113 17.020 1.00 96.62 185 VAL A C 1
ATOM 1451 O O . VAL A 1 185 ? -4.231 0.935 17.094 1.00 96.62 185 VAL A O 1
ATOM 1454 N N . ILE A 1 186 ? -3.482 -1.035 16.353 1.00 98.12 186 ILE A N 1
ATOM 1455 C CA . ILE A 1 186 ? -4.743 -1.401 15.685 1.00 98.12 186 ILE A CA 1
ATOM 1456 C C . ILE A 1 186 ? -5.818 -1.705 16.736 1.00 98.12 186 ILE A C 1
ATOM 1458 O O . ILE A 1 186 ? -6.934 -1.192 16.634 1.00 98.12 186 ILE A O 1
ATOM 1462 N N . PHE A 1 187 ? -5.469 -2.474 17.774 1.00 97.94 187 PHE A N 1
ATOM 1463 C CA . PHE A 1 187 ? -6.355 -2.727 18.917 1.00 97.94 187 PHE A CA 1
ATOM 1464 C C . PHE A 1 187 ? -6.707 -1.434 19.661 1.00 97.94 187 PHE A C 1
ATOM 1466 O O . PHE A 1 187 ? -7.857 -1.210 20.043 1.00 97.94 187 PHE A O 1
ATOM 1473 N N . GLU A 1 188 ? -5.732 -0.550 19.869 1.00 96.31 188 GLU A N 1
ATOM 1474 C CA . GLU A 1 188 ? -5.967 0.741 20.517 1.00 96.31 188 GLU A CA 1
ATOM 1475 C C . GLU A 1 188 ? -6.901 1.632 19.678 1.00 96.31 188 GLU A C 1
ATOM 1477 O O . GLU A 1 188 ? -7.811 2.275 20.215 1.00 96.31 188 GLU A O 1
ATOM 1482 N N . TYR A 1 189 ? -6.738 1.623 18.354 1.00 95.62 189 TYR A N 1
ATOM 1483 C CA . TYR A 1 189 ? -7.570 2.399 17.441 1.00 95.62 189 TYR A CA 1
ATOM 1484 C C . TYR A 1 189 ? -9.023 1.914 17.420 1.00 95.62 189 TYR A C 1
ATOM 1486 O O . TYR A 1 189 ? -9.943 2.724 17.547 1.00 95.62 189 TYR A O 1
ATOM 1494 N N 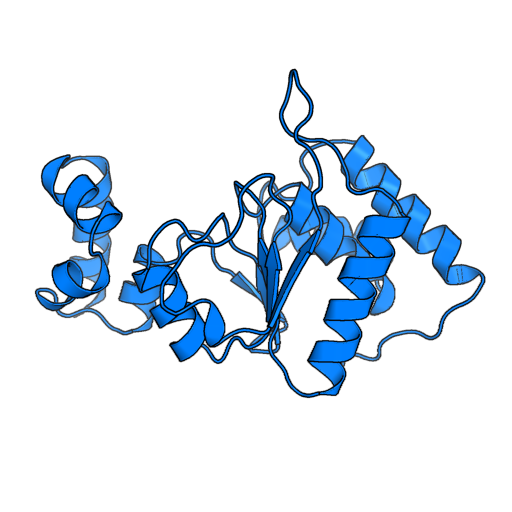. GLU A 1 190 ? -9.239 0.598 17.340 1.00 94.50 190 GLU A N 1
ATOM 1495 C CA . GLU A 1 190 ? -10.567 -0.017 17.443 1.00 94.50 190 GLU A CA 1
ATOM 1496 C C . GLU A 1 190 ? -11.291 0.410 18.733 1.00 94.50 190 GLU A C 1
ATOM 1498 O O . GLU A 1 190 ? -12.419 0.913 18.689 1.00 94.50 190 GLU A O 1
ATOM 1503 N N . ASN A 1 191 ? -10.618 0.270 19.879 1.00 90.62 191 ASN A N 1
ATOM 1504 C CA . ASN A 1 191 ? -11.171 0.606 21.191 1.00 90.62 191 ASN A CA 1
ATOM 1505 C C . ASN A 1 191 ? -11.533 2.090 21.322 1.00 90.62 191 ASN A C 1
ATOM 1507 O O . ASN A 1 191 ? -12.540 2.441 21.945 1.00 90.62 191 ASN A O 1
ATOM 1511 N N . THR A 1 192 ? -10.725 2.967 20.728 1.00 85.81 192 THR A N 1
ATOM 1512 C CA . THR A 1 192 ? -10.972 4.413 20.736 1.00 85.81 192 THR A CA 1
ATOM 1513 C C . THR A 1 192 ? -12.186 4.770 19.871 1.00 85.81 192 THR A C 1
ATOM 1515 O O . THR A 1 192 ? -13.020 5.577 20.283 1.00 85.81 192 THR A O 1
ATOM 1518 N N . ARG A 1 193 ? -12.353 4.111 18.714 1.00 73.62 193 ARG A N 1
ATOM 1519 C CA . ARG A 1 193 ? -13.464 4.348 17.773 1.00 73.62 193 ARG A CA 1
ATOM 1520 C C . ARG A 1 193 ? -14.822 3.911 18.318 1.00 73.62 193 ARG A C 1
ATOM 1522 O O . ARG A 1 193 ? -15.821 4.597 18.088 1.00 73.62 193 ARG A O 1
ATOM 1529 N N . MET A 1 194 ? -14.861 2.817 19.087 1.00 58.00 194 MET A N 1
ATOM 1530 C CA . MET A 1 194 ? -16.078 2.345 19.769 1.00 58.00 194 MET A CA 1
ATOM 1531 C C . MET A 1 194 ? -16.699 3.396 20.709 1.00 58.00 194 MET A C 1
ATOM 1533 O O . MET A 1 194 ? -17.838 3.236 21.140 1.00 58.00 194 MET A O 1
ATOM 1537 N N . ARG A 1 195 ? -15.984 4.489 21.008 1.00 57.78 195 ARG A N 1
ATOM 1538 C CA . ARG A 1 195 ? -16.454 5.585 21.860 1.00 57.78 195 ARG A CA 1
ATOM 1539 C C . ARG A 1 195 ? -16.968 6.817 21.102 1.00 57.78 195 ARG A C 1
ATOM 1541 O O . ARG A 1 195 ? -17.382 7.755 21.778 1.00 57.78 195 ARG A O 1
ATOM 1548 N N . GLY A 1 196 ? -16.977 6.859 19.759 1.00 51.97 196 GLY A N 1
ATOM 1549 C CA . GLY A 1 196 ? -17.364 8.108 19.079 1.00 51.97 196 GLY A CA 1
ATOM 1550 C C . GLY A 1 196 ? -17.669 8.146 17.576 1.00 51.97 196 GLY A C 1
ATOM 1551 O O . GLY A 1 196 ? -18.067 9.217 17.125 1.00 51.97 196 GLY A O 1
ATOM 1552 N N . GLU A 1 197 ? -17.537 7.074 16.777 1.00 57.03 197 GLU A N 1
ATOM 1553 C CA . GLU A 1 197 ? -17.656 7.207 15.304 1.00 57.03 197 GLU A CA 1
ATOM 1554 C C . GLU A 1 197 ? -18.535 6.160 14.594 1.00 57.03 197 GLU A C 1
ATOM 1556 O O . GLU A 1 197 ? -18.560 4.977 14.934 1.00 57.03 197 GLU A O 1
ATOM 1561 N N . SER A 1 198 ? -19.229 6.600 13.535 1.00 55.22 198 SER A N 1
ATOM 1562 C CA . SER A 1 198 ? -20.116 5.771 12.696 1.00 55.22 198 SER A CA 1
ATOM 1563 C C . SER A 1 198 ? -19.326 4.796 11.815 1.00 55.22 198 SER A C 1
ATOM 1565 O O . SER A 1 198 ? -18.273 5.150 11.292 1.00 55.22 198 SER A O 1
ATOM 1567 N N . SER A 1 199 ? -19.806 3.560 11.660 1.00 62.75 199 SER A N 1
ATOM 1568 C CA . SER A 1 199 ? -19.161 2.518 10.838 1.00 62.75 199 SER A CA 1
ATOM 1569 C C . SER A 1 199 ? -19.224 2.824 9.335 1.00 62.75 199 SER A C 1
ATOM 1571 O O . SER A 1 199 ? -20.215 3.367 8.845 1.00 62.75 199 SER A O 1
ATOM 1573 N N . TRP A 1 200 ? -18.177 2.453 8.596 1.00 64.00 200 TRP A N 1
ATOM 1574 C CA . TRP A 1 200 ? -18.164 2.463 7.135 1.00 64.00 200 TRP A CA 1
ATOM 1575 C C . TRP A 1 200 ? -18.867 1.207 6.609 1.00 64.00 200 TRP A C 1
ATOM 1577 O O . TRP A 1 200 ? -18.448 0.088 6.898 1.00 64.00 200 TRP A O 1
ATOM 1587 N N . ASN A 1 201 ? -19.941 1.382 5.838 1.00 65.00 201 ASN A N 1
ATOM 1588 C CA . ASN A 1 201 ? -20.662 0.264 5.236 1.00 65.00 201 ASN A CA 1
ATOM 1589 C C . ASN A 1 201 ? -20.014 -0.098 3.899 1.00 65.00 201 ASN A C 1
ATOM 1591 O O . ASN A 1 201 ? -20.159 0.631 2.919 1.00 65.00 201 ASN A O 1
ATOM 1595 N N . ILE A 1 202 ? -19.334 -1.243 3.845 1.00 57.78 202 ILE A N 1
ATOM 1596 C CA . ILE A 1 202 ? -19.017 -1.878 2.566 1.00 57.78 202 ILE A CA 1
ATOM 1597 C C . ILE A 1 202 ? -20.343 -2.425 2.025 1.00 57.78 202 ILE A C 1
ATOM 1599 O O . ILE A 1 202 ? -20.978 -3.251 2.685 1.00 57.78 202 ILE A O 1
ATOM 1603 N N . ALA A 1 203 ? -20.789 -1.955 0.858 1.00 45.62 203 ALA A N 1
ATOM 1604 C CA . ALA A 1 203 ? -21.830 -2.657 0.116 1.00 45.62 203 ALA A CA 1
ATOM 1605 C C . ALA A 1 203 ? -21.260 -4.039 -0.237 1.00 45.62 203 ALA A C 1
ATOM 1607 O O . ALA A 1 203 ? -20.329 -4.128 -1.035 1.00 45.62 203 ALA A O 1
ATOM 1608 N N . ARG A 1 204 ? -21.723 -5.074 0.472 1.00 40.56 204 ARG A N 1
ATOM 1609 C CA . ARG A 1 204 ? -21.372 -6.470 0.193 1.00 40.56 204 ARG A CA 1
ATOM 1610 C C . ARG A 1 204 ? -21.956 -6.909 -1.139 1.00 40.56 204 ARG A C 1
ATOM 1612 O O . ARG A 1 204 ? -23.110 -6.511 -1.416 1.00 40.56 204 ARG A O 1
#

pLDDT: mean 91.23, std 11.92, range [40.56, 98.88]

Sequence (204 aa):
MSGSVFQELKMRAQLDPVVRRKLAAYPLQFLANFDLSFDEKRQIVLPHFSWILEGMLAALPFPSTEDAYVVLQQLGIKVIINLTGYIDDAPLISAFDVYHILIANHKEWGHKPPTLQQMHQAVSIIQASLKNNQPVVVHCQRGLGRTGSIIAGFLTTCGYTAQEAIDSIRTLRPGSIETEEQEAVIFEYENTRMRGESSWNIAR

Foldseek 3Di:
DAVVQLVVLVVCCVVPVVSVVCLLEPQVVVCVVGPHDLVSSLCSQFPPWDDPPQLAEIFGADNNYLVNLVNCVVSQAA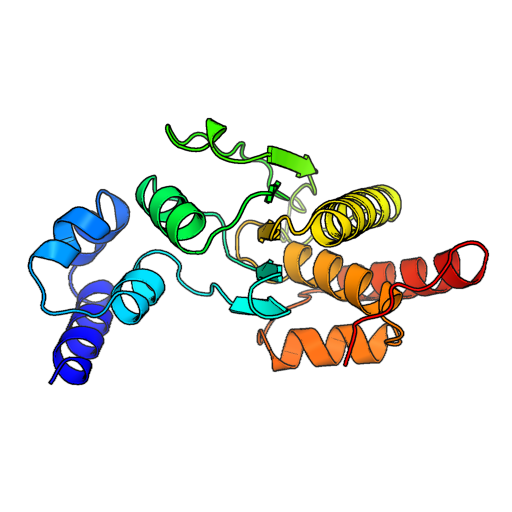EEEEAEPDDPDHPCPVSHHYHYQHPDADPPHGQGEDALVSLVVLLVVSLVCSVVSHHYYYYYNGRAARVLLSQLLNVLLQVDQLVRSNVSSCVRRPRHRPDPNSSVSSNVNSVVCVVPDHGDHDPD